Protein AF-A0A261TX68-F1 (afdb_monomer)

InterPro domains:
  IPR001437 Transcription elongation factor, GreA/GreB, C-terminal [PF01272] (128-197)
  IPR036953 Transcription elongation factor GreA/GreB, C-terminal domain superfamily [G3DSA:3.10.50.30] (123-212)

Sequence (213 aa):
MRYHSLHERGCSICLRYRCFCAHWTPVRRWRALVQQGLQHRRRLLSPAADQNSIFRSLLPGQARHFLFLSVCQESMMTAVSNTERIFSELDRVRVERLAARFPTPDGLTHTVLEGFDEGDFMMPSDIPDDVVTVNSRVRVRDQDGNVREITICYPGEADAAKGFLSVLSAVGGQLLGHRVGTTVSWTDPSGAASSLHIEALLFQPEASGELAL

pLDDT: mean 72.54, std 25.97, range [25.22, 98.12]

Mean predicted aligned error: 16.2 Å

Solvent-accessible surface area (backbone atoms only — not comparable to full-atom values): 13030 Å² total; per-residue (Å²): 136,90,82,83,84,87,78,88,84,72,60,78,69,58,78,74,65,75,71,82,86,76,73,92,76,70,78,76,61,54,62,57,54,55,54,55,57,57,60,62,59,74,76,77,69,75,98,79,74,66,70,75,63,61,66,75,73,61,63,99,75,52,69,70,57,56,57,55,56,52,58,57,54,64,67,68,68,73,72,87,74,88,65,88,26,46,40,42,56,71,51,49,63,52,50,56,56,46,47,75,72,57,68,49,96,85,70,58,82,47,46,34,60,61,44,58,78,74,34,48,74,34,56,47,90,71,52,60,78,53,44,34,48,79,65,13,28,33,35,33,30,41,87,88,65,54,74,49,63,38,28,27,28,57,73,94,68,45,36,68,94,79,27,23,31,20,39,74,35,63,69,27,11,56,49,49,15,37,44,56,74,39,71,42,72,50,70,45,99,88,68,48,82,44,51,38,33,28,72,38,72,80,42,47,39,47,73,70,68,46,65,83,117

Structure (mmCIF, N/CA/C/O backbone):
data_AF-A0A261TX68-F1
#
_entry.id   AF-A0A261TX68-F1
#
loop_
_atom_site.group_PDB
_atom_site.id
_atom_site.type_symbol
_atom_site.label_atom_id
_atom_site.label_alt_id
_atom_site.label_comp_id
_atom_site.label_asym_id
_atom_site.label_entity_id
_atom_site.label_seq_id
_atom_site.pdbx_PDB_ins_code
_atom_site.Cartn_x
_atom_site.Cartn_y
_atom_site.Cartn_z
_atom_site.occupancy
_atom_site.B_iso_or_equiv
_atom_site.auth_seq_id
_atom_site.auth_comp_id
_atom_site.auth_asym_id
_atom_site.auth_atom_id
_atom_site.pdbx_PDB_model_num
ATOM 1 N N . MET A 1 1 ? 39.769 24.540 -0.987 1.00 33.00 1 MET A N 1
ATOM 2 C CA . MET A 1 1 ? 38.591 24.676 -0.102 1.00 33.00 1 MET A CA 1
ATOM 3 C C . MET A 1 1 ? 38.761 23.731 1.077 1.00 33.00 1 MET A C 1
ATOM 5 O O . MET A 1 1 ? 39.066 22.568 0.860 1.00 33.00 1 MET A O 1
ATOM 9 N N . ARG A 1 2 ? 38.660 24.261 2.302 1.00 33.31 2 ARG A N 1
ATOM 10 C CA . ARG A 1 2 ? 38.592 23.514 3.571 1.00 33.31 2 ARG A CA 1
ATOM 11 C C . ARG A 1 2 ? 37.209 22.863 3.726 1.00 33.31 2 ARG A C 1
ATOM 13 O O . ARG A 1 2 ? 36.257 23.485 3.274 1.00 33.31 2 ARG A O 1
ATOM 20 N N . TYR A 1 3 ? 37.143 21.710 4.399 1.00 25.45 3 TYR A N 1
ATOM 21 C CA . TYR A 1 3 ? 36.152 21.250 5.408 1.00 25.45 3 TYR A CA 1
ATOM 22 C C . TYR A 1 3 ? 36.379 19.732 5.593 1.00 25.45 3 TYR A C 1
ATOM 24 O O . TYR A 1 3 ? 36.143 18.961 4.674 1.00 25.45 3 TYR A O 1
ATOM 32 N N . HIS A 1 4 ? 37.158 19.270 6.574 1.00 25.22 4 HIS A N 1
ATOM 33 C CA . HIS A 1 4 ? 36.771 18.962 7.960 1.00 25.22 4 HIS A CA 1
ATOM 34 C C . HIS A 1 4 ? 35.480 18.130 8.127 1.00 25.22 4 HIS A C 1
ATOM 36 O O . HIS A 1 4 ? 34.382 18.624 7.905 1.00 25.22 4 HIS A O 1
ATOM 42 N N . SER A 1 5 ? 35.692 16.896 8.611 1.00 35.19 5 SER A N 1
ATOM 43 C CA . SER A 1 5 ? 34.892 16.132 9.588 1.00 35.19 5 SER A CA 1
ATOM 44 C C . SER A 1 5 ? 33.404 15.877 9.336 1.00 35.19 5 SER A C 1
ATOM 46 O O . SER A 1 5 ? 32.582 16.743 9.599 1.00 35.19 5 SER A O 1
ATOM 48 N N . LEU A 1 6 ? 33.077 14.608 9.072 1.00 31.72 6 LEU A N 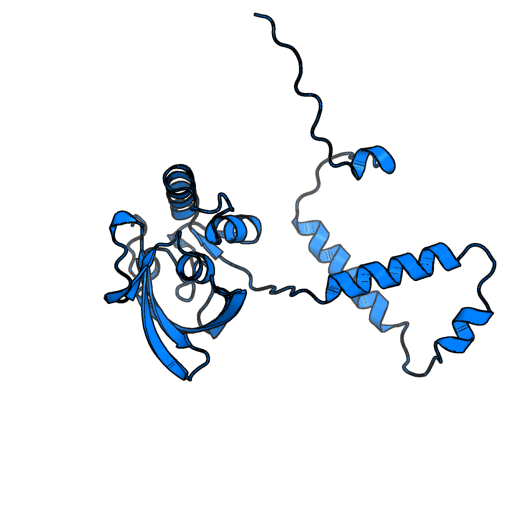1
ATOM 49 C CA . LEU A 1 6 ? 31.951 13.897 9.697 1.00 31.72 6 LEU A CA 1
ATOM 50 C C . LEU A 1 6 ? 32.419 12.472 10.045 1.00 31.72 6 LEU A C 1
ATOM 52 O O . LEU A 1 6 ? 32.025 11.464 9.466 1.00 31.72 6 LEU A O 1
ATOM 56 N N . HIS A 1 7 ? 33.359 12.434 10.989 1.00 37.19 7 HIS A N 1
ATOM 57 C CA . HIS A 1 7 ? 33.419 11.366 11.977 1.00 37.19 7 HIS A CA 1
ATOM 58 C C . HIS A 1 7 ? 32.138 11.494 12.824 1.00 37.19 7 HIS A C 1
ATOM 60 O O . HIS A 1 7 ? 31.657 12.608 12.998 1.00 37.19 7 HIS A O 1
ATOM 66 N N . GLU A 1 8 ? 31.634 10.383 13.363 1.00 42.31 8 GLU A N 1
ATOM 67 C CA . GLU A 1 8 ? 30.462 10.299 14.259 1.00 42.31 8 GLU A CA 1
ATOM 68 C C . GLU A 1 8 ? 29.096 10.118 13.581 1.00 42.31 8 GLU A C 1
ATOM 70 O O . GLU A 1 8 ? 28.278 11.021 13.469 1.00 42.31 8 GLU A O 1
ATOM 75 N N . ARG A 1 9 ? 28.820 8.866 13.207 1.00 40.09 9 ARG A N 1
ATOM 76 C CA . ARG A 1 9 ? 27.632 8.120 13.665 1.00 40.09 9 ARG A CA 1
ATOM 77 C C . ARG A 1 9 ? 27.910 6.625 13.492 1.00 40.09 9 ARG A C 1
ATOM 79 O O . ARG A 1 9 ? 27.276 5.910 12.727 1.00 40.09 9 ARG A O 1
ATOM 86 N N . GLY A 1 10 ? 28.948 6.165 14.191 1.00 36.59 10 GLY A N 1
ATOM 87 C CA . GLY A 1 10 ? 29.152 4.741 14.415 1.00 36.59 10 GLY A CA 1
ATOM 88 C C . GLY A 1 10 ? 28.089 4.248 15.388 1.00 36.59 10 GLY A C 1
ATOM 89 O O . GLY A 1 10 ? 27.927 4.820 16.464 1.00 36.59 10 GLY A O 1
ATOM 90 N N . CYS A 1 11 ? 27.368 3.198 15.003 1.00 33.16 11 CYS A N 1
ATOM 91 C CA . CYS A 1 11 ? 26.507 2.442 15.902 1.00 33.16 11 CYS A CA 1
ATOM 92 C C . CYS A 1 11 ? 27.285 2.123 17.195 1.00 33.16 11 CYS A C 1
ATOM 94 O O . CYS A 1 11 ? 28.387 1.568 17.131 1.00 33.16 11 CYS A O 1
ATOM 96 N N . SER A 1 12 ? 26.740 2.490 18.361 1.00 37.25 12 SER A N 1
ATOM 97 C CA . SER A 1 12 ? 27.397 2.345 19.676 1.00 37.25 12 SER A CA 1
ATOM 98 C C . SER A 1 12 ? 27.785 0.894 20.004 1.00 37.25 12 SER A C 1
ATOM 100 O O . SER A 1 12 ? 28.660 0.644 20.834 1.00 37.25 12 SER A O 1
ATOM 102 N N . ILE A 1 13 ? 27.193 -0.064 19.288 1.00 39.56 13 ILE A N 1
ATOM 103 C CA . ILE A 1 13 ? 27.521 -1.489 19.317 1.00 39.56 13 ILE A CA 1
ATOM 104 C C . ILE A 1 13 ? 28.900 -1.784 18.703 1.00 39.56 13 ILE A C 1
ATOM 106 O O . ILE A 1 13 ? 29.665 -2.564 19.268 1.00 39.56 13 ILE A O 1
ATOM 110 N N . CYS A 1 14 ? 29.287 -1.137 17.602 1.00 37.41 14 CYS A N 1
ATOM 111 C CA . CYS A 1 14 ? 30.519 -1.486 16.884 1.00 37.41 14 CYS A CA 1
ATOM 112 C C . CYS A 1 14 ? 31.796 -1.054 17.625 1.00 37.41 14 CYS A C 1
ATOM 114 O O . CYS A 1 14 ? 32.810 -1.752 17.573 1.00 37.41 14 CYS A O 1
ATOM 116 N N . LEU A 1 15 ? 31.748 0.058 18.368 1.00 42.50 15 LEU A N 1
ATOM 117 C CA . LEU A 1 15 ? 32.893 0.575 19.132 1.00 42.50 15 LEU A CA 1
ATOM 118 C C . LEU A 1 15 ? 33.233 -0.276 20.365 1.00 42.50 15 LEU A C 1
ATOM 120 O O . LEU A 1 15 ? 34.377 -0.264 20.816 1.00 42.50 15 LEU A O 1
ATOM 124 N N . ARG A 1 16 ? 32.276 -1.051 20.895 1.00 37.91 16 ARG A N 1
ATOM 125 C CA . ARG A 1 16 ? 32.475 -1.832 22.125 1.00 37.91 16 ARG A CA 1
ATOM 126 C C . ARG A 1 16 ? 33.051 -3.232 21.893 1.00 37.91 16 ARG A C 1
ATOM 128 O O . ARG A 1 16 ? 33.692 -3.765 22.793 1.00 37.91 16 ARG A O 1
ATOM 135 N N . TYR A 1 17 ? 32.860 -3.813 20.707 1.00 40.16 17 TYR A N 1
ATOM 136 C CA . TYR A 1 17 ? 33.178 -5.227 20.450 1.00 40.16 17 TYR A CA 1
ATOM 137 C C . TYR A 1 17 ? 34.336 -5.475 19.481 1.00 40.16 17 TYR A C 1
ATOM 139 O O . TYR A 1 17 ? 34.683 -6.629 19.245 1.00 40.16 17 TYR A O 1
ATOM 147 N N . ARG A 1 18 ? 34.983 -4.421 18.957 1.00 39.19 18 ARG A N 1
ATOM 148 C CA . ARG A 1 18 ? 36.180 -4.546 18.100 1.00 39.19 18 ARG A CA 1
ATOM 149 C C . ARG A 1 18 ? 35.979 -5.557 16.951 1.00 39.19 18 ARG A C 1
ATOM 151 O O . ARG A 1 18 ? 36.868 -6.341 16.629 1.00 39.19 18 ARG A O 1
ATOM 158 N N . CYS A 1 19 ? 34.804 -5.539 16.321 1.00 37.53 19 CYS A N 1
ATOM 159 C CA . CYS A 1 19 ? 34.526 -6.365 15.150 1.00 37.53 19 CYS A CA 1
ATOM 160 C C . CYS A 1 19 ? 35.215 -5.757 13.922 1.00 37.53 19 CYS A C 1
ATOM 162 O O . CYS A 1 19 ? 34.835 -4.694 13.433 1.00 37.53 19 CYS A O 1
ATOM 164 N N . PHE A 1 20 ? 36.251 -6.436 13.437 1.00 30.30 20 PHE A N 1
ATOM 165 C CA . PHE A 1 20 ? 36.954 -6.102 12.205 1.00 30.30 20 PHE A CA 1
ATOM 166 C C . PHE A 1 20 ? 36.027 -6.410 11.016 1.00 30.30 20 PHE A C 1
ATOM 168 O O . PHE A 1 20 ? 35.860 -7.566 10.634 1.00 30.30 20 PHE A O 1
ATOM 175 N N . CYS A 1 21 ? 35.379 -5.391 10.448 1.00 33.75 21 CYS A N 1
ATOM 176 C CA . CYS A 1 21 ? 34.613 -5.538 9.211 1.00 33.75 21 CYS A CA 1
ATOM 177 C C . CYS A 1 21 ? 35.585 -5.610 8.028 1.00 33.75 21 CYS A C 1
ATOM 179 O O . CYS A 1 21 ? 35.883 -4.605 7.387 1.00 33.75 21 CYS A O 1
ATOM 181 N N . ALA A 1 22 ? 36.104 -6.805 7.751 1.00 33.19 22 ALA A N 1
ATOM 182 C CA . ALA A 1 22 ? 36.778 -7.090 6.496 1.00 33.19 22 ALA A CA 1
ATOM 183 C C . ALA A 1 22 ? 35.756 -7.610 5.474 1.00 33.19 22 ALA A C 1
ATOM 185 O O . ALA A 1 22 ? 35.256 -8.721 5.591 1.00 33.19 22 ALA A O 1
ATOM 186 N N . HIS A 1 23 ? 35.516 -6.775 4.464 1.00 35.31 23 HIS A N 1
ATOM 187 C CA . HIS A 1 23 ? 35.178 -7.145 3.089 1.00 35.31 23 HIS A CA 1
ATOM 188 C C . HIS A 1 23 ? 33.856 -7.904 2.834 1.00 35.31 23 HIS A C 1
ATOM 190 O O . HIS A 1 23 ? 33.764 -9.122 2.945 1.00 35.31 23 HIS A O 1
ATOM 196 N N . TRP A 1 24 ? 32.850 -7.131 2.406 1.00 45.25 24 TRP A N 1
ATOM 197 C CA . TRP A 1 24 ? 31.857 -7.454 1.372 1.00 45.25 24 TRP A CA 1
ATOM 198 C C . TRP A 1 24 ? 31.664 -8.941 1.029 1.00 45.25 24 TRP A C 1
ATOM 200 O O . TRP A 1 24 ? 32.433 -9.528 0.269 1.00 45.25 24 TRP A O 1
ATOM 210 N N . THR A 1 25 ? 30.547 -9.516 1.482 1.00 35.16 25 THR A N 1
ATOM 211 C CA . THR A 1 25 ? 29.948 -10.693 0.836 1.00 35.16 25 THR A CA 1
ATOM 212 C C . THR A 1 25 ? 28.472 -10.422 0.518 1.00 35.16 25 THR A C 1
ATOM 214 O O . THR A 1 25 ? 27.784 -9.823 1.344 1.00 35.16 25 THR A O 1
ATOM 217 N N . PRO A 1 26 ? 27.959 -10.819 -0.666 1.00 42.53 26 PRO A N 1
ATOM 218 C CA . PRO A 1 26 ? 26.581 -10.534 -1.064 1.00 42.53 26 PRO A CA 1
ATOM 219 C C . PRO A 1 26 ? 25.561 -11.360 -0.266 1.00 42.53 26 PRO A C 1
ATOM 221 O O . PRO A 1 26 ? 25.798 -12.525 0.068 1.00 42.53 26 PRO A O 1
ATOM 224 N N . VAL A 1 27 ? 24.382 -10.768 -0.062 1.00 49.22 27 VAL A N 1
ATOM 225 C CA . VAL A 1 27 ? 23.219 -11.206 0.744 1.00 49.22 27 VAL A CA 1
ATOM 226 C C . VAL A 1 27 ? 22.780 -12.675 0.542 1.00 49.22 27 VAL A C 1
ATOM 228 O O . VAL A 1 27 ? 22.179 -13.282 1.428 1.00 49.22 27 VAL A O 1
ATOM 231 N N . ARG A 1 28 ? 23.145 -13.328 -0.570 1.00 42.47 28 ARG A N 1
ATOM 232 C CA . ARG A 1 28 ? 22.722 -14.709 -0.882 1.00 42.47 28 ARG A CA 1
ATOM 233 C C . ARG A 1 28 ? 23.395 -15.804 -0.043 1.00 42.47 28 ARG A C 1
ATOM 235 O O . ARG A 1 28 ? 22.823 -16.882 0.096 1.00 42.47 28 ARG A O 1
ATOM 242 N N . ARG A 1 29 ? 24.568 -15.563 0.558 1.00 38.09 29 ARG A N 1
ATOM 243 C CA . ARG A 1 29 ? 25.264 -16.586 1.377 1.00 38.09 29 ARG A CA 1
ATOM 244 C C . ARG A 1 29 ? 24.784 -16.644 2.833 1.00 38.09 29 ARG A C 1
ATOM 246 O O . ARG A 1 29 ? 25.024 -17.636 3.516 1.00 38.09 29 ARG A O 1
ATOM 253 N N . TRP A 1 30 ? 24.068 -15.617 3.287 1.00 37.22 30 TRP A N 1
ATOM 254 C CA . TRP A 1 30 ? 23.579 -15.518 4.663 1.00 37.22 30 TRP A CA 1
ATOM 255 C C . TRP A 1 30 ? 22.341 -16.402 4.899 1.00 37.22 30 TRP A C 1
ATOM 257 O O . TRP A 1 30 ? 22.281 -17.119 5.896 1.00 37.22 30 TRP A O 1
ATOM 267 N N . ARG A 1 31 ? 21.419 -16.484 3.923 1.00 42.69 31 ARG A N 1
ATOM 268 C CA . ARG A 1 31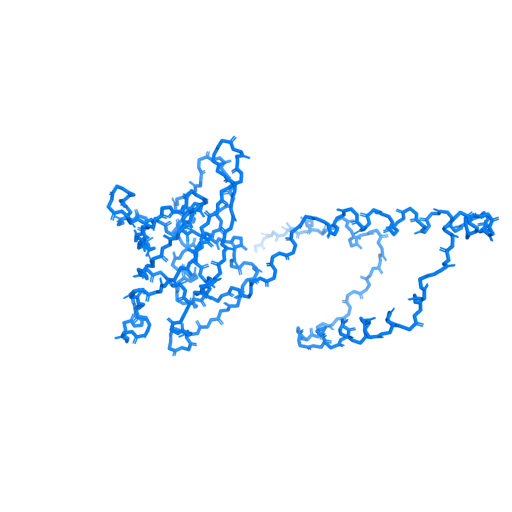 ? 20.232 -17.368 3.988 1.00 42.69 31 ARG A CA 1
ATOM 269 C C . ARG A 1 31 ? 20.603 -18.860 4.142 1.00 42.69 31 ARG A C 1
ATOM 271 O O . ARG A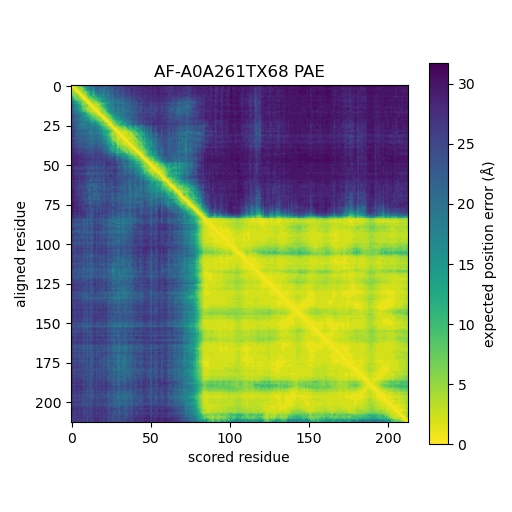 1 31 ? 19.959 -19.571 4.911 1.00 42.69 31 ARG A O 1
ATOM 278 N N . ALA A 1 32 ? 21.679 -19.325 3.497 1.00 41.72 32 ALA A N 1
ATOM 279 C CA . ALA A 1 32 ? 22.140 -20.719 3.587 1.00 41.72 32 ALA A CA 1
ATOM 280 C C . ALA A 1 32 ? 22.754 -21.077 4.958 1.00 41.72 32 ALA A C 1
ATOM 282 O O . ALA A 1 32 ? 22.534 -22.176 5.470 1.00 41.72 32 ALA A O 1
ATOM 283 N N . LEU A 1 33 ? 23.479 -20.142 5.583 1.00 45.34 33 LEU A N 1
ATOM 284 C CA . LEU A 1 33 ? 24.069 -20.337 6.914 1.00 45.34 33 LEU A CA 1
ATOM 285 C C . LEU A 1 33 ? 23.007 -20.315 8.025 1.00 45.34 33 LEU A C 1
ATOM 287 O O . LEU A 1 33 ? 23.094 -21.089 8.978 1.00 45.34 33 LEU A O 1
ATOM 291 N N . VAL A 1 34 ? 21.957 -19.505 7.866 1.00 50.53 34 VAL A N 1
ATOM 292 C CA . VAL A 1 34 ? 20.816 -19.470 8.796 1.00 50.53 34 VAL A CA 1
ATOM 293 C C . VAL A 1 34 ? 19.988 -20.764 8.722 1.00 50.53 34 VAL A C 1
ATOM 295 O O . VAL A 1 34 ? 19.610 -21.310 9.761 1.00 50.53 34 VAL A O 1
ATOM 298 N N . GLN A 1 35 ? 19.779 -21.337 7.529 1.00 44.22 35 GLN A N 1
ATOM 299 C CA . GLN A 1 35 ? 19.106 -22.638 7.386 1.00 44.22 35 GLN A CA 1
ATOM 300 C C . GLN A 1 35 ? 19.934 -23.818 7.927 1.00 44.22 35 GLN A C 1
ATOM 302 O O . GLN A 1 35 ? 19.370 -24.712 8.564 1.00 44.22 35 GLN A O 1
ATOM 307 N N . GLN A 1 36 ? 21.262 -23.812 7.753 1.00 44.03 36 GLN A N 1
ATOM 308 C CA . GLN A 1 36 ? 22.137 -24.839 8.340 1.00 44.03 36 GLN A CA 1
ATOM 309 C C . GLN A 1 36 ? 22.160 -24.784 9.880 1.00 44.03 36 GLN A C 1
ATOM 311 O O . GLN A 1 36 ? 22.173 -25.832 10.531 1.00 44.03 36 GLN A O 1
ATOM 316 N N . GLY A 1 37 ? 22.071 -23.591 10.479 1.00 42.34 37 GLY A N 1
ATOM 317 C CA . GLY A 1 37 ? 21.950 -23.426 11.933 1.00 42.34 37 GLY A CA 1
ATOM 318 C C . GLY A 1 37 ? 20.633 -23.967 12.510 1.00 42.34 37 GLY A C 1
ATOM 319 O O . GLY A 1 37 ? 20.621 -24.583 13.578 1.00 42.34 37 GLY A O 1
ATOM 320 N N . LEU A 1 38 ? 19.522 -23.815 11.780 1.00 45.50 38 LEU A N 1
ATOM 321 C CA . LEU A 1 38 ? 18.200 -24.302 12.197 1.00 45.50 38 LEU A CA 1
ATOM 322 C C . LEU A 1 38 ? 18.070 -25.835 12.122 1.00 45.50 38 LEU A C 1
ATOM 324 O O . LEU A 1 38 ? 17.397 -26.433 12.965 1.00 45.50 38 LEU A O 1
ATOM 328 N N . GLN A 1 39 ? 18.751 -26.496 11.179 1.00 40.19 39 GLN A N 1
ATOM 329 C CA . GLN A 1 39 ? 18.747 -27.963 11.075 1.00 40.19 39 GLN A CA 1
ATOM 330 C C . GLN A 1 39 ? 19.568 -28.648 12.181 1.00 40.19 39 GLN A C 1
ATOM 332 O O . GLN A 1 39 ? 19.170 -29.708 12.669 1.00 40.19 39 GLN A O 1
ATOM 337 N N . HIS A 1 40 ? 20.652 -28.025 12.659 1.00 35.44 40 HIS A N 1
ATOM 338 C CA . HIS A 1 40 ? 21.433 -28.545 13.790 1.00 35.44 40 HIS A CA 1
ATOM 339 C C . HIS A 1 40 ? 20.658 -28.529 15.120 1.00 35.44 40 HIS A C 1
ATOM 341 O O . HIS A 1 40 ? 20.871 -29.392 15.976 1.00 35.44 40 HIS A O 1
ATOM 347 N N . ARG A 1 41 ? 19.702 -27.605 15.286 1.00 40.00 41 ARG A N 1
ATOM 348 C CA . ARG A 1 41 ? 18.927 -27.436 16.528 1.00 40.00 41 ARG A CA 1
ATOM 349 C C . ARG A 1 41 ? 17.843 -28.504 16.745 1.00 40.00 41 ARG A C 1
ATOM 351 O O . ARG A 1 41 ? 17.433 -28.719 17.881 1.00 40.00 41 ARG A O 1
ATOM 358 N N . ARG A 1 42 ? 17.430 -29.242 15.704 1.00 39.22 42 ARG A N 1
ATOM 359 C CA . ARG A 1 42 ? 16.477 -30.368 15.837 1.00 39.22 42 ARG A CA 1
ATOM 360 C C . ARG A 1 42 ? 17.078 -31.646 16.439 1.00 39.22 42 ARG A C 1
ATOM 362 O O . ARG A 1 42 ? 16.321 -32.563 16.730 1.00 39.22 42 ARG A O 1
ATOM 369 N N . ARG A 1 43 ? 18.398 -31.729 16.657 1.00 38.16 43 ARG A N 1
ATOM 370 C CA . ARG A 1 43 ? 19.039 -32.919 17.261 1.00 38.16 43 ARG A CA 1
ATOM 371 C C . ARG A 1 43 ? 19.295 -32.834 18.770 1.00 38.16 43 ARG A C 1
ATOM 373 O O . ARG A 1 43 ? 19.688 -33.843 19.340 1.00 38.16 43 ARG A O 1
ATOM 380 N N . LEU A 1 44 ? 19.083 -31.687 19.424 1.00 44.03 44 LEU A N 1
ATOM 381 C CA . LEU A 1 44 ? 19.515 -31.481 20.822 1.00 44.03 44 LEU A CA 1
ATOM 382 C C . LEU A 1 44 ? 18.393 -31.201 21.834 1.00 44.03 44 LEU A C 1
ATOM 384 O O . LEU A 1 44 ? 18.684 -30.899 22.986 1.00 44.03 44 LEU A O 1
ATOM 388 N N . LEU A 1 45 ? 17.120 -31.328 21.456 1.00 41.59 45 LEU A N 1
ATOM 389 C CA . LEU A 1 45 ? 15.996 -31.113 22.373 1.00 41.59 45 LEU A CA 1
ATOM 390 C C . LEU A 1 45 ? 15.026 -32.300 22.302 1.00 41.59 45 LEU A C 1
ATOM 392 O O . LEU A 1 45 ? 14.064 -32.284 21.542 1.00 41.59 45 LEU A O 1
ATOM 396 N N . SER A 1 46 ? 15.304 -33.346 23.088 1.00 34.31 46 SER A N 1
ATOM 397 C CA . SER A 1 46 ? 14.268 -34.294 23.521 1.00 34.31 46 SER A CA 1
ATOM 398 C C . SER A 1 46 ? 13.464 -33.676 24.676 1.00 34.31 46 SER A C 1
ATOM 400 O O . SER A 1 46 ? 14.054 -33.010 25.532 1.00 34.31 46 SER A O 1
ATOM 402 N N . PRO A 1 47 ? 12.137 -33.879 24.737 1.00 42.44 47 PRO A N 1
ATOM 403 C CA . PRO A 1 47 ? 11.257 -33.199 25.680 1.00 42.44 47 PRO A CA 1
ATOM 404 C C . PRO A 1 47 ? 11.193 -33.956 27.015 1.00 42.44 47 PRO A C 1
ATOM 406 O O . PRO A 1 47 ? 10.205 -34.621 27.297 1.00 42.44 47 PRO A O 1
ATOM 409 N N . ALA A 1 48 ? 12.255 -33.911 27.825 1.00 40.69 48 ALA A N 1
ATOM 410 C CA . ALA A 1 48 ? 12.215 -34.455 29.194 1.00 40.69 48 ALA A CA 1
ATOM 411 C C . ALA A 1 48 ? 13.323 -33.926 30.129 1.00 40.69 48 ALA A C 1
ATOM 413 O O . ALA A 1 48 ? 13.709 -34.617 31.068 1.00 40.69 48 ALA A O 1
ATOM 414 N N . ALA A 1 49 ? 13.877 -32.733 29.890 1.00 38.94 49 ALA A N 1
ATOM 415 C CA . ALA A 1 49 ? 14.896 -32.169 30.778 1.00 38.94 49 ALA A CA 1
ATOM 416 C C . ALA A 1 49 ? 14.298 -31.058 31.654 1.00 38.94 49 ALA A C 1
ATOM 418 O O . ALA A 1 49 ? 14.006 -29.962 31.176 1.00 38.94 49 ALA A O 1
ATOM 419 N N . ASP A 1 50 ? 14.109 -31.378 32.935 1.00 44.91 50 ASP A N 1
ATOM 420 C CA . ASP A 1 50 ? 13.740 -30.459 34.013 1.00 44.91 50 ASP A CA 1
ATOM 421 C C . ASP A 1 50 ? 14.746 -29.295 34.105 1.00 44.91 50 ASP A C 1
ATOM 423 O O . ASP A 1 50 ? 15.933 -29.478 34.398 1.00 44.91 50 ASP A O 1
ATOM 427 N N . GLN A 1 51 ? 14.260 -28.080 33.841 1.00 49.59 51 GLN A N 1
ATOM 428 C CA . GLN A 1 51 ? 15.070 -26.861 33.784 1.00 49.59 51 GLN A CA 1
ATOM 429 C C . GLN A 1 51 ? 15.696 -26.495 35.141 1.00 49.59 51 GLN A C 1
ATOM 431 O O . GLN A 1 51 ? 16.743 -25.844 35.171 1.00 49.59 51 GLN A O 1
ATOM 436 N N . ASN A 1 52 ? 15.126 -26.957 36.260 1.00 41.88 52 ASN A N 1
ATOM 437 C CA . ASN A 1 52 ? 15.658 -26.669 37.594 1.00 41.88 52 ASN A CA 1
ATOM 438 C C . ASN A 1 52 ? 16.917 -27.477 37.937 1.00 41.88 52 ASN A C 1
ATOM 440 O O . ASN A 1 52 ? 17.720 -27.047 38.770 1.00 41.88 52 ASN A O 1
ATOM 444 N N . SER A 1 53 ? 17.126 -28.624 37.286 1.00 45.78 53 SER A N 1
ATOM 445 C CA . SER A 1 53 ? 18.311 -29.459 37.505 1.00 45.78 53 SER A CA 1
ATOM 446 C C . SER A 1 53 ? 19.564 -28.856 36.856 1.00 45.78 53 SER A C 1
ATOM 448 O O . SER A 1 53 ? 20.632 -28.825 37.468 1.00 45.78 53 SER A O 1
ATOM 450 N N . ILE A 1 54 ? 19.415 -28.267 35.665 1.00 49.81 54 ILE A N 1
ATOM 451 C CA . ILE A 1 54 ? 20.515 -27.662 34.891 1.00 49.81 54 ILE A CA 1
ATOM 452 C C . ILE A 1 54 ? 21.090 -26.428 35.607 1.00 49.81 54 ILE A C 1
ATOM 454 O O . ILE A 1 54 ? 22.294 -26.167 35.556 1.00 49.81 54 ILE A O 1
ATOM 458 N N . PHE A 1 55 ? 20.244 -25.687 36.328 1.00 42.19 55 PHE A N 1
ATOM 459 C CA . PHE A 1 55 ? 20.638 -24.456 37.012 1.00 42.19 55 PHE A CA 1
ATOM 460 C C . PHE A 1 55 ? 21.571 -24.704 38.211 1.00 42.19 55 PHE A C 1
ATOM 462 O O . PHE A 1 55 ? 22.431 -23.876 38.505 1.00 42.19 55 PHE A O 1
ATOM 469 N N . ARG A 1 56 ? 21.457 -25.860 38.884 1.00 45.53 56 ARG A N 1
ATOM 470 C CA . ARG A 1 56 ? 22.292 -26.197 40.054 1.00 45.53 56 ARG A CA 1
ATOM 471 C C . ARG A 1 56 ? 23.698 -26.689 39.700 1.00 45.53 56 ARG A C 1
ATOM 473 O O . ARG A 1 56 ? 24.554 -26.704 40.579 1.00 45.53 56 ARG A O 1
ATOM 480 N N . SER A 1 57 ? 23.953 -27.069 38.447 1.00 47.72 57 SER A N 1
ATOM 481 C CA . SER A 1 57 ? 25.250 -27.605 37.998 1.00 47.72 57 SER A CA 1
ATOM 482 C C . SER A 1 57 ? 26.171 -26.583 37.316 1.00 47.72 57 SER A C 1
ATOM 484 O O . SER A 1 57 ? 27.247 -26.951 36.846 1.00 47.72 57 SER A O 1
ATOM 486 N N . LEU A 1 58 ? 25.784 -25.307 37.224 1.00 44.47 58 LEU A N 1
ATOM 487 C CA . LEU A 1 58 ? 26.579 -24.285 36.536 1.00 44.47 58 LEU A CA 1
ATOM 488 C C . LEU A 1 58 ? 27.600 -23.627 37.483 1.00 44.47 58 LEU A C 1
ATOM 490 O O . LEU A 1 58 ? 27.243 -23.022 38.491 1.00 44.47 58 LEU A O 1
ATOM 494 N N . LEU A 1 59 ? 28.888 -23.721 37.126 1.00 44.78 59 LEU A N 1
ATOM 495 C CA . LEU A 1 59 ? 30.004 -23.059 37.817 1.00 44.78 59 LEU A CA 1
ATOM 496 C C . LEU A 1 59 ? 29.841 -21.520 37.839 1.00 44.78 59 LEU A C 1
ATOM 498 O O . LEU A 1 59 ? 29.277 -20.948 36.892 1.00 44.78 59 LEU A O 1
ATOM 502 N N . PRO A 1 60 ? 30.376 -20.823 38.867 1.00 42.22 60 PRO A N 1
ATOM 503 C CA . PRO A 1 60 ? 30.255 -19.374 39.017 1.00 42.22 60 PRO A CA 1
ATOM 504 C C . PRO A 1 60 ? 31.045 -18.665 37.909 1.00 42.22 60 PRO A C 1
ATOM 506 O O . PRO A 1 60 ? 32.251 -18.458 37.987 1.00 42.22 60 PRO A O 1
ATOM 509 N N . GLY A 1 61 ? 30.338 -18.346 36.829 1.00 46.84 61 GLY A N 1
ATOM 510 C CA . GLY A 1 61 ? 30.879 -17.746 35.609 1.00 46.84 61 GLY A CA 1
ATOM 511 C C . GLY A 1 61 ? 29.926 -17.857 34.417 1.00 46.84 61 GLY A C 1
ATOM 512 O O . GLY A 1 61 ? 29.918 -16.981 33.556 1.00 46.84 61 GLY A O 1
ATOM 513 N N . GLN A 1 62 ? 29.052 -18.871 34.396 1.00 48.97 62 GLN A N 1
ATOM 514 C CA . GLN A 1 62 ? 28.090 -19.074 33.302 1.00 48.97 62 GLN A CA 1
ATOM 515 C C . GLN A 1 62 ? 26.716 -18.414 33.511 1.00 48.97 62 GLN A C 1
ATOM 517 O O . GLN A 1 62 ? 25.950 -18.278 32.557 1.00 48.97 62 GLN A O 1
ATOM 522 N N . ALA A 1 63 ? 26.419 -17.900 34.708 1.00 45.19 63 ALA A N 1
ATOM 523 C CA . ALA A 1 63 ? 25.157 -17.201 34.984 1.00 45.19 63 ALA A CA 1
ATOM 524 C C . ALA A 1 63 ? 24.954 -15.934 34.120 1.00 45.19 63 ALA A C 1
ATOM 526 O O . ALA A 1 63 ? 23.824 -15.552 33.829 1.00 45.19 63 ALA A O 1
ATOM 527 N N . ARG A 1 64 ? 26.040 -15.309 33.633 1.00 44.81 64 ARG A N 1
ATOM 528 C CA . ARG A 1 64 ? 25.969 -14.140 32.731 1.00 44.81 64 ARG A CA 1
ATOM 529 C C . ARG A 1 64 ? 25.582 -14.501 31.292 1.00 44.81 64 ARG A C 1
ATOM 531 O O . ARG A 1 64 ? 25.127 -13.627 30.565 1.00 44.81 64 ARG A O 1
ATOM 538 N N . HIS A 1 65 ? 25.748 -15.761 30.888 1.00 42.47 65 HIS A N 1
ATOM 539 C CA . HIS A 1 65 ? 25.409 -16.236 29.543 1.00 42.47 65 HIS A CA 1
ATOM 540 C C . HIS A 1 65 ? 23.935 -16.661 29.442 1.00 42.47 65 HIS A C 1
ATOM 542 O O . HIS A 1 65 ? 23.296 -16.458 28.414 1.00 42.47 65 HIS A O 1
ATOM 548 N N . PHE A 1 66 ? 23.368 -17.183 30.536 1.00 39.22 66 PHE A N 1
ATOM 549 C CA . PHE A 1 66 ? 21.966 -17.614 30.596 1.00 39.22 66 PHE A CA 1
ATOM 550 C C . PHE A 1 66 ? 20.971 -16.442 30.619 1.00 39.22 66 PHE A C 1
ATOM 552 O O . PHE A 1 66 ? 19.953 -16.494 29.935 1.00 39.22 66 PHE A O 1
ATOM 559 N N . LEU A 1 67 ? 21.297 -15.342 31.311 1.00 46.94 67 LEU A N 1
ATOM 560 C CA . LEU A 1 67 ? 20.501 -14.105 31.245 1.00 46.94 67 LEU A CA 1
ATOM 561 C C . LEU A 1 67 ? 20.503 -13.477 29.841 1.00 46.94 67 LEU A C 1
ATOM 563 O O . LEU A 1 67 ? 19.512 -12.877 29.438 1.00 46.94 67 LEU A O 1
ATOM 567 N N . PHE A 1 68 ? 21.580 -13.654 29.070 1.00 39.59 68 PHE A N 1
ATOM 568 C CA . PHE A 1 68 ? 21.686 -13.116 27.710 1.00 39.59 68 PHE A CA 1
ATOM 569 C C . PHE A 1 68 ? 20.795 -13.875 26.710 1.00 39.59 68 PHE A C 1
ATOM 571 O O . PHE A 1 68 ? 20.211 -13.270 25.817 1.00 39.59 68 PHE A O 1
ATOM 578 N N . LEU A 1 69 ? 20.624 -15.188 26.902 1.00 42.00 69 LEU A N 1
ATOM 579 C CA . LEU A 1 69 ? 19.695 -16.007 26.114 1.00 42.00 69 LEU A CA 1
ATOM 580 C C . LEU A 1 69 ? 18.221 -15.706 26.435 1.00 42.00 69 LEU A C 1
ATOM 582 O O . LEU A 1 69 ? 17.395 -15.746 25.527 1.00 42.00 69 LEU A O 1
ATOM 586 N N . SER A 1 70 ? 17.901 -15.346 27.684 1.00 41.50 70 SER A N 1
ATOM 587 C CA . SER A 1 70 ? 16.536 -14.968 28.085 1.00 41.50 70 SER A CA 1
ATOM 588 C C . SER A 1 70 ? 16.093 -13.629 27.482 1.00 41.50 70 SER A C 1
ATOM 590 O O . SER A 1 70 ? 14.972 -13.521 26.999 1.00 41.50 70 SER A O 1
ATOM 592 N N . VAL A 1 71 ? 16.978 -12.625 27.427 1.00 46.38 71 VAL A N 1
ATOM 593 C CA . VAL A 1 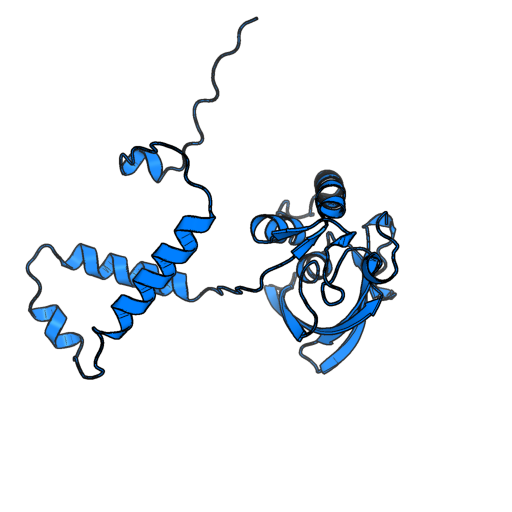71 ? 16.643 -11.293 26.877 1.00 46.38 71 VAL A CA 1
ATOM 594 C C . VAL A 1 71 ? 16.437 -11.334 25.355 1.00 46.38 71 VAL A C 1
ATOM 596 O O . VAL A 1 71 ? 15.580 -10.631 24.822 1.00 46.38 71 VAL A O 1
ATOM 599 N N . CYS A 1 72 ? 17.144 -12.213 24.637 1.00 38.97 72 CYS A N 1
ATOM 600 C CA . CYS A 1 72 ? 16.869 -12.444 23.215 1.00 38.97 72 CYS A CA 1
ATOM 601 C C . CYS A 1 72 ? 15.538 -13.176 22.968 1.00 38.97 72 CYS A C 1
ATOM 603 O O . CYS A 1 72 ? 14.996 -13.074 21.871 1.00 38.97 72 CYS A O 1
ATOM 605 N N . GLN A 1 73 ? 15.011 -13.907 23.956 1.00 38.03 73 GLN A N 1
ATOM 606 C CA . GLN A 1 73 ? 13.755 -14.647 23.831 1.00 38.03 73 GLN A CA 1
ATOM 607 C C . GLN A 1 73 ? 12.525 -13.736 23.993 1.00 38.03 73 GLN A C 1
ATOM 609 O O . GLN A 1 73 ? 11.527 -13.963 23.316 1.00 38.03 73 GLN A O 1
ATOM 614 N N . GLU A 1 74 ? 12.614 -12.660 24.782 1.00 34.91 74 GLU A N 1
ATOM 615 C CA . GLU A 1 74 ? 11.551 -11.642 24.885 1.00 34.91 74 GLU A CA 1
ATOM 616 C C . GLU A 1 74 ? 11.488 -10.713 23.665 1.00 34.91 74 GLU A C 1
ATOM 618 O O . GLU A 1 74 ? 10.398 -10.364 23.221 1.00 34.91 74 GLU A O 1
ATOM 623 N N . SER A 1 75 ? 12.625 -10.399 23.031 1.00 40.66 75 SER A N 1
ATOM 624 C CA . SER A 1 75 ? 12.623 -9.695 21.732 1.00 40.66 75 SER A CA 1
ATOM 625 C C . SER A 1 75 ? 12.135 -10.562 20.562 1.00 40.66 75 SER A C 1
ATOM 627 O O . SER A 1 75 ? 11.905 -10.047 19.474 1.00 40.66 75 SER A O 1
ATOM 629 N N . MET A 1 76 ? 11.954 -11.873 20.766 1.00 37.75 76 MET A N 1
ATOM 630 C CA . MET A 1 76 ? 11.502 -12.815 19.735 1.00 37.75 76 MET A CA 1
ATOM 631 C C . MET A 1 76 ? 9.968 -12.972 19.682 1.00 37.75 76 MET A C 1
ATOM 633 O O . MET A 1 76 ? 9.473 -13.765 18.884 1.00 37.75 76 MET A O 1
ATOM 637 N N . MET A 1 77 ? 9.209 -12.220 20.496 1.00 36.44 77 MET A N 1
ATOM 638 C CA . MET A 1 77 ? 7.733 -12.248 20.518 1.00 36.44 77 MET A CA 1
ATOM 639 C C . MET A 1 77 ? 7.034 -10.992 19.974 1.00 36.44 77 MET A C 1
ATOM 641 O O . MET A 1 77 ? 5.813 -11.004 19.841 1.00 36.44 77 MET A O 1
ATOM 645 N N . THR A 1 78 ? 7.751 -9.949 19.558 1.00 34.16 78 THR A N 1
ATOM 646 C CA . THR A 1 78 ? 7.154 -8.839 18.794 1.00 34.16 78 THR A CA 1
ATOM 647 C C . THR A 1 78 ? 7.315 -9.083 17.294 1.00 34.16 78 THR A C 1
ATOM 649 O O . THR A 1 78 ? 8.263 -8.631 16.668 1.00 34.16 78 THR A O 1
ATOM 652 N N . ALA A 1 79 ? 6.379 -9.877 16.767 1.00 41.16 79 ALA A N 1
ATOM 653 C CA . ALA A 1 79 ? 5.919 -9.923 15.378 1.00 41.16 79 ALA A CA 1
ATOM 654 C C . ALA A 1 79 ? 6.992 -9.883 14.269 1.00 41.16 79 ALA A C 1
ATOM 656 O O . ALA A 1 79 ? 7.130 -8.904 13.542 1.00 41.16 79 ALA A O 1
ATOM 657 N N . VAL A 1 80 ? 7.657 -11.017 14.025 1.00 40.88 80 VAL A N 1
ATOM 658 C CA . VAL A 1 80 ? 8.229 -11.287 12.696 1.00 40.88 80 VAL A CA 1
ATOM 659 C C . VAL A 1 80 ? 7.065 -11.576 11.744 1.00 40.88 80 VAL A C 1
ATOM 661 O O . VAL A 1 80 ? 6.675 -12.729 11.557 1.00 40.88 80 VAL A O 1
ATOM 664 N N . SER A 1 81 ? 6.474 -10.534 11.159 1.00 43.59 81 SER A N 1
ATOM 665 C CA . SER A 1 81 ? 5.596 -10.695 10.000 1.00 43.59 81 SER A CA 1
ATOM 666 C C . SER A 1 81 ? 6.476 -10.832 8.759 1.00 43.59 81 SER A C 1
ATOM 668 O O . SER A 1 81 ? 6.755 -9.877 8.051 1.00 43.59 81 SER A O 1
ATOM 670 N N . ASN A 1 82 ? 6.988 -12.043 8.524 1.00 52.78 82 ASN A N 1
ATOM 671 C CA . ASN A 1 82 ? 7.701 -12.356 7.288 1.00 52.78 82 ASN A CA 1
ATOM 672 C C . ASN A 1 82 ? 6.682 -12.466 6.146 1.00 52.78 82 ASN A C 1
ATOM 674 O O . ASN A 1 82 ? 6.319 -13.566 5.730 1.00 52.78 82 ASN A O 1
ATOM 678 N N . THR A 1 83 ? 6.170 -11.321 5.706 1.00 56.41 83 THR A N 1
ATOM 679 C CA . THR A 1 83 ? 5.496 -11.207 4.419 1.00 56.41 83 THR A CA 1
ATOM 680 C C . THR A 1 83 ? 6.479 -10.521 3.492 1.00 56.41 83 THR A C 1
ATOM 682 O O . THR A 1 83 ? 6.797 -9.356 3.694 1.00 56.41 83 THR A O 1
ATOM 685 N N . GLU A 1 84 ? 7.004 -11.264 2.524 1.00 80.38 84 GLU A N 1
ATOM 686 C CA . GLU A 1 84 ? 7.881 -10.741 1.474 1.00 80.38 84 GLU A CA 1
ATOM 687 C C . GLU A 1 84 ? 7.093 -9.676 0.691 1.00 80.38 84 GLU A C 1
ATOM 689 O O . GLU A 1 84 ? 6.196 -10.007 -0.089 1.00 80.38 84 GLU A O 1
ATOM 694 N N . ARG A 1 85 ? 7.337 -8.395 0.998 1.00 92.25 85 ARG A N 1
ATOM 695 C CA . ARG A 1 85 ? 6.696 -7.257 0.328 1.00 92.25 85 ARG A CA 1
ATOM 696 C C . ARG A 1 85 ? 7.425 -6.986 -0.979 1.00 92.25 85 ARG A C 1
ATOM 698 O O . ARG A 1 85 ? 8.651 -6.985 -0.996 1.00 92.25 85 ARG A O 1
ATOM 705 N N . ILE A 1 86 ? 6.681 -6.753 -2.054 1.00 95.00 86 ILE A N 1
ATOM 706 C CA . ILE A 1 86 ? 7.233 -6.484 -3.386 1.00 95.00 86 ILE A CA 1
ATOM 707 C C . ILE A 1 86 ? 6.783 -5.102 -3.836 1.00 95.00 86 ILE A C 1
ATOM 709 O O . ILE A 1 86 ? 5.594 -4.804 -3.824 1.00 95.00 86 ILE A O 1
ATOM 713 N N . PHE A 1 87 ? 7.719 -4.268 -4.270 1.00 95.12 87 PHE A N 1
ATOM 714 C CA . PHE A 1 87 ? 7.440 -2.909 -4.714 1.00 95.12 87 PHE A CA 1
ATOM 715 C C . PHE A 1 87 ? 7.970 -2.648 -6.119 1.00 95.12 87 PHE A C 1
ATOM 717 O O . PHE A 1 87 ? 8.972 -3.218 -6.552 1.00 95.12 87 PHE A O 1
ATOM 724 N N . SER A 1 88 ? 7.326 -1.717 -6.813 1.00 92.88 88 SER A N 1
ATOM 725 C CA . SER A 1 88 ? 7.825 -1.187 -8.077 1.00 92.88 88 SER A CA 1
ATOM 726 C C . SER A 1 88 ? 9.037 -0.283 -7.851 1.00 92.88 88 SER A C 1
ATOM 728 O O . SER A 1 88 ? 8.997 0.644 -7.034 1.00 92.88 88 SER A O 1
ATOM 730 N N . GLU A 1 89 ? 10.111 -0.494 -8.616 1.00 91.12 89 GLU A N 1
ATOM 731 C CA . GLU A 1 89 ? 11.257 0.426 -8.639 1.00 91.12 89 GLU A CA 1
ATOM 732 C C . GLU A 1 89 ? 10.849 1.851 -9.047 1.00 91.12 89 GLU A C 1
ATOM 734 O O . GLU A 1 89 ? 11.422 2.831 -8.557 1.00 91.12 89 GLU A O 1
ATOM 739 N N . LEU A 1 90 ? 9.843 1.969 -9.923 1.00 88.94 90 LEU A N 1
ATOM 740 C CA . LEU A 1 90 ? 9.309 3.249 -10.377 1.00 88.94 90 LEU A CA 1
ATOM 741 C C . LEU A 1 90 ? 8.591 3.984 -9.238 1.00 88.94 90 LEU A C 1
ATOM 743 O O . LEU A 1 90 ? 8.835 5.177 -9.016 1.00 88.94 90 LEU A O 1
ATOM 747 N N . ASP A 1 91 ? 7.755 3.267 -8.486 1.00 90.19 91 ASP A N 1
ATOM 748 C CA . ASP A 1 91 ? 6.992 3.845 -7.380 1.00 90.19 91 ASP A CA 1
ATOM 749 C C . ASP A 1 91 ? 7.889 4.267 -6.228 1.00 90.19 91 ASP A C 1
ATOM 751 O O . ASP A 1 91 ? 7.640 5.313 -5.628 1.00 90.19 91 ASP A O 1
ATOM 755 N N . ARG A 1 92 ? 8.976 3.531 -5.961 1.00 92.25 92 ARG A N 1
ATOM 756 C CA . ARG A 1 92 ? 9.929 3.871 -4.897 1.00 92.25 92 ARG A CA 1
ATOM 757 C C . ARG A 1 92 ? 10.361 5.335 -4.978 1.00 92.25 92 ARG A C 1
ATOM 759 O O . ARG A 1 92 ? 10.192 6.098 -4.030 1.00 92.25 92 ARG A O 1
ATOM 766 N N . VAL A 1 93 ? 10.851 5.757 -6.146 1.00 91.69 93 VAL A N 1
ATOM 767 C CA . VAL A 1 93 ? 11.362 7.122 -6.357 1.00 91.69 93 VAL A CA 1
ATOM 768 C C . VAL A 1 93 ? 10.255 8.170 -6.220 1.00 91.69 93 VAL A C 1
ATOM 770 O O . VAL A 1 93 ? 10.495 9.274 -5.723 1.00 91.69 93 VAL A O 1
ATOM 773 N N . ARG A 1 94 ? 9.038 7.860 -6.677 1.00 93.44 94 ARG A N 1
ATOM 774 C CA . ARG A 1 94 ? 7.895 8.782 -6.617 1.00 93.44 94 ARG A CA 1
ATOM 775 C C . ARG A 1 94 ? 7.396 8.951 -5.187 1.00 93.44 94 ARG A C 1
ATOM 777 O O . ARG A 1 94 ? 7.229 10.084 -4.734 1.00 93.44 94 ARG A O 1
ATOM 784 N N . VAL A 1 95 ? 7.218 7.844 -4.473 1.00 95.19 95 VAL A N 1
ATOM 785 C CA . VAL A 1 95 ? 6.755 7.812 -3.085 1.00 95.19 95 VAL A CA 1
ATOM 786 C C . VAL A 1 95 ? 7.775 8.467 -2.154 1.00 95.19 95 VAL A C 1
ATOM 788 O O . VAL A 1 95 ? 7.379 9.305 -1.350 1.00 95.19 95 VAL A O 1
ATOM 791 N N . GLU A 1 96 ? 9.078 8.204 -2.31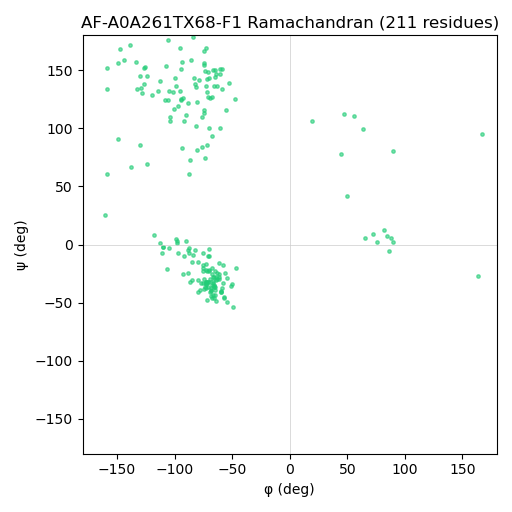0 1.00 94.69 96 GLU A N 1
ATOM 792 C CA . GLU A 1 96 ? 10.137 8.871 -1.530 1.00 94.69 96 GLU A CA 1
ATOM 793 C C . GLU A 1 96 ? 10.090 10.400 -1.685 1.00 94.69 96 GLU A C 1
ATOM 795 O O . GLU A 1 96 ? 10.144 11.144 -0.703 1.00 94.69 96 GLU A O 1
ATOM 800 N N . ARG A 1 97 ? 9.932 10.895 -2.921 1.00 95.25 97 ARG A N 1
ATOM 801 C CA . ARG A 1 97 ? 9.808 12.339 -3.189 1.00 95.25 97 ARG A CA 1
ATOM 802 C C . ARG A 1 97 ? 8.545 12.934 -2.573 1.00 95.25 97 ARG A C 1
ATOM 804 O O . ARG A 1 97 ? 8.578 14.065 -2.090 1.00 95.25 97 ARG A O 1
ATOM 811 N N . LEU A 1 98 ? 7.433 12.202 -2.612 1.00 95.06 98 LEU A N 1
ATOM 812 C CA . LEU A 1 98 ? 6.173 12.639 -2.018 1.00 95.06 98 LEU A CA 1
ATOM 813 C C . LEU A 1 98 ? 6.256 12.675 -0.492 1.00 95.06 98 LEU A C 1
ATOM 815 O O . LEU A 1 98 ? 5.855 13.674 0.096 1.00 95.06 98 LEU A O 1
ATOM 819 N N . ALA A 1 99 ? 6.828 11.650 0.136 1.00 94.88 99 ALA A N 1
ATOM 820 C CA . ALA A 1 99 ? 7.030 11.599 1.580 1.00 94.88 99 ALA A CA 1
ATOM 821 C C . ALA A 1 99 ? 7.910 12.758 2.077 1.00 94.88 99 ALA A C 1
ATOM 823 O O . ALA A 1 99 ? 7.585 13.404 3.068 1.00 94.88 99 ALA A O 1
ATOM 824 N N . ALA A 1 100 ? 8.970 13.112 1.340 1.00 94.31 100 ALA A N 1
ATOM 825 C CA . ALA A 1 100 ? 9.791 14.279 1.670 1.00 94.31 100 ALA A CA 1
ATOM 826 C C . ALA A 1 100 ? 9.022 15.615 1.579 1.00 94.31 100 ALA A C 1
ATOM 828 O O . ALA A 1 100 ? 9.364 16.579 2.264 1.00 94.31 100 ALA A O 1
ATOM 829 N N . ARG A 1 101 ? 7.994 15.694 0.723 1.00 94.94 101 ARG A N 1
ATOM 830 C CA . ARG A 1 101 ? 7.155 16.890 0.540 1.00 94.94 101 ARG A CA 1
ATOM 831 C C . ARG A 1 101 ? 6.013 16.981 1.555 1.00 94.94 101 ARG A C 1
ATOM 833 O O . ARG A 1 101 ? 5.592 18.090 1.878 1.00 94.94 101 ARG A O 1
ATOM 840 N N . PHE A 1 102 ? 5.502 15.845 2.015 1.00 93.19 102 PHE A N 1
ATOM 841 C CA . PHE A 1 102 ? 4.330 15.747 2.882 1.00 93.19 102 PHE A CA 1
ATOM 842 C C . PHE A 1 102 ? 4.669 14.988 4.168 1.00 93.19 102 PHE A C 1
ATOM 844 O O . PHE A 1 102 ? 4.173 13.879 4.335 1.00 93.19 102 PHE A O 1
ATOM 851 N N . PRO A 1 103 ? 5.486 15.560 5.072 1.00 91.06 103 PRO A N 1
ATOM 852 C CA . PRO A 1 103 ? 5.840 14.894 6.320 1.00 91.06 103 PRO A CA 1
ATOM 853 C C . PRO A 1 103 ? 4.595 14.614 7.168 1.00 91.06 103 PRO A C 1
ATOM 855 O O . PRO A 1 103 ? 3.606 15.355 7.113 1.00 91.06 103 PRO A O 1
ATOM 858 N N . THR A 1 104 ? 4.647 13.561 7.980 1.00 87.75 104 THR A N 1
ATOM 859 C CA . THR A 1 104 ? 3.561 13.257 8.911 1.00 87.75 104 THR A CA 1
ATOM 860 C C . THR A 1 104 ? 3.448 14.347 9.995 1.00 87.75 104 THR A C 1
ATOM 862 O O . THR A 1 104 ? 4.451 14.968 10.364 1.00 87.75 104 THR A O 1
ATOM 865 N N . PRO A 1 105 ? 2.245 14.604 10.544 1.00 85.12 105 PRO A N 1
ATOM 866 C CA . PRO A 1 105 ? 2.053 15.631 11.575 1.00 85.12 105 PRO A CA 1
ATOM 867 C C . PRO A 1 105 ? 2.835 15.390 12.875 1.00 85.12 105 PRO A C 1
ATOM 869 O O . PRO A 1 105 ? 3.163 16.340 13.580 1.00 85.12 105 PRO A O 1
ATOM 872 N N . ASP A 1 106 ? 3.115 14.128 13.197 1.00 85.50 106 ASP A N 1
ATOM 873 C CA . ASP A 1 106 ? 3.877 13.687 14.371 1.00 85.50 106 ASP A CA 1
ATOM 874 C C . ASP A 1 106 ? 5.396 13.616 14.122 1.00 85.50 106 ASP A C 1
ATOM 876 O O . ASP A 1 106 ? 6.161 13.367 15.053 1.00 85.50 106 ASP A O 1
ATOM 880 N N . GLY A 1 107 ? 5.846 13.865 12.885 1.00 86.44 107 GLY A N 1
ATOM 881 C CA . GLY A 1 107 ? 7.252 13.798 12.486 1.00 86.44 107 GLY A CA 1
ATOM 882 C C . GLY A 1 107 ? 7.822 12.380 12.386 1.00 86.44 107 GLY A C 1
ATOM 883 O O . GLY A 1 107 ? 9.038 12.234 12.249 1.00 86.44 107 GLY A O 1
ATOM 884 N N . LEU A 1 108 ? 6.978 11.350 12.474 1.00 87.56 108 LEU A N 1
ATOM 885 C CA . LEU A 1 108 ? 7.364 9.959 12.259 1.00 87.56 108 LEU A CA 1
ATOM 886 C C . LEU A 1 108 ? 7.590 9.642 10.769 1.00 87.56 108 LEU A C 1
ATOM 888 O O . LEU A 1 108 ? 7.245 10.398 9.861 1.00 87.56 108 LEU A O 1
ATOM 892 N N . THR A 1 109 ? 8.210 8.494 10.510 1.00 90.12 109 THR A N 1
ATOM 893 C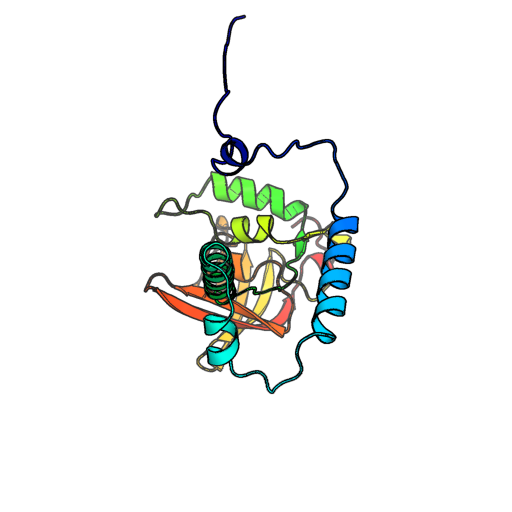 CA . THR A 1 109 ? 8.378 7.978 9.149 1.00 90.12 109 THR A CA 1
ATOM 894 C C . THR A 1 109 ? 7.030 7.486 8.614 1.00 90.12 109 THR A C 1
ATOM 896 O O . THR A 1 109 ? 6.234 6.903 9.344 1.00 90.12 109 THR A O 1
ATOM 899 N N . HIS A 1 110 ? 6.755 7.695 7.323 1.00 93.81 110 HIS A N 1
ATOM 900 C CA . HIS A 1 110 ? 5.576 7.088 6.700 1.00 93.81 110 HIS A CA 1
ATOM 901 C C . HIS A 1 110 ? 5.704 5.562 6.668 1.00 93.81 110 HIS A C 1
ATOM 903 O O . HIS A 1 110 ? 6.721 5.045 6.212 1.00 93.81 110 HIS A O 1
ATOM 909 N N . THR A 1 111 ? 4.623 4.853 6.998 1.00 93.25 111 THR A N 1
ATOM 910 C CA . THR A 1 111 ? 4.539 3.379 6.988 1.00 93.25 111 THR A CA 1
ATOM 911 C C . THR A 1 111 ? 5.019 2.738 5.681 1.00 93.25 111 THR A C 1
ATOM 913 O O . THR A 1 111 ? 5.599 1.656 5.676 1.00 93.25 111 THR A O 1
ATOM 916 N N . VAL A 1 112 ? 4.806 3.402 4.541 1.00 94.50 112 VAL A N 1
ATOM 917 C CA . VAL A 1 112 ? 5.281 2.900 3.243 1.00 94.50 112 VAL A CA 1
ATOM 918 C C . VAL A 1 112 ? 6.809 2.870 3.137 1.00 94.50 112 VAL A C 1
ATOM 920 O O . VAL A 1 112 ? 7.353 1.944 2.545 1.00 94.50 112 VAL A O 1
ATOM 923 N N . LEU A 1 113 ? 7.505 3.845 3.731 1.00 94.62 113 LEU A N 1
ATOM 924 C CA . LEU A 1 113 ? 8.967 3.907 3.705 1.00 94.62 113 LEU A CA 1
ATOM 925 C C . LEU A 1 113 ? 9.584 2.851 4.623 1.00 94.62 113 LEU A C 1
ATOM 927 O O . LEU A 1 113 ? 10.579 2.247 4.254 1.00 94.62 113 LEU A O 1
ATOM 931 N N . GLU A 1 114 ? 8.955 2.577 5.767 1.00 92.06 114 GLU A N 1
ATOM 932 C CA . GLU A 1 114 ? 9.332 1.437 6.615 1.00 92.06 114 GLU A CA 1
ATOM 933 C C . GLU A 1 114 ? 9.195 0.124 5.831 1.00 92.06 114 GLU A C 1
ATOM 935 O O . GLU A 1 114 ? 10.075 -0.729 5.862 1.00 92.06 114 GLU A O 1
ATOM 940 N N . GLY A 1 115 ? 8.131 0.003 5.029 1.00 91.06 115 GLY A N 1
ATOM 941 C CA . GLY A 1 115 ? 7.958 -1.116 4.108 1.00 91.06 115 GLY A CA 1
ATOM 942 C C . GLY A 1 115 ? 9.076 -1.252 3.077 1.00 91.06 115 GLY A C 1
ATOM 943 O O . GLY A 1 115 ? 9.514 -2.365 2.803 1.00 91.06 115 GLY A O 1
ATOM 944 N N . PHE A 1 116 ? 9.549 -0.139 2.516 1.00 93.62 116 PHE A N 1
ATOM 945 C CA . PHE A 1 116 ? 10.640 -0.133 1.538 1.00 93.62 116 PHE A CA 1
ATOM 946 C C . PHE A 1 116 ? 11.968 -0.638 2.108 1.00 93.62 116 PHE A C 1
ATOM 948 O O . PHE A 1 116 ? 12.747 -1.223 1.359 1.00 93.62 116 PHE A O 1
ATOM 955 N N . ASP A 1 117 ? 12.218 -0.450 3.406 1.00 89.94 117 ASP A N 1
ATOM 956 C CA . ASP A 1 117 ? 13.425 -0.960 4.065 1.00 89.94 117 ASP A CA 1
ATOM 957 C C . ASP A 1 117 ? 13.414 -2.497 4.208 1.00 89.94 117 ASP A C 1
ATOM 959 O O . ASP A 1 117 ? 14.472 -3.123 4.322 1.00 89.94 117 ASP A O 1
ATOM 963 N N . GLU A 1 118 ? 12.229 -3.113 4.187 1.00 88.56 118 GLU A N 1
ATOM 964 C CA . GLU A 1 118 ? 12.026 -4.547 4.426 1.00 88.56 118 GLU A CA 1
ATOM 965 C C . GLU A 1 118 ? 11.688 -5.352 3.160 1.00 88.56 118 GLU A C 1
ATOM 967 O O . GLU A 1 118 ? 11.846 -6.576 3.154 1.00 88.56 118 GLU A O 1
ATOM 972 N N . GLY A 1 119 ? 11.200 -4.693 2.106 1.00 91.62 119 GLY A N 1
ATOM 973 C CA . GLY A 1 119 ? 10.722 -5.348 0.888 1.00 91.62 119 GLY A CA 1
ATOM 974 C C . GLY A 1 119 ? 11.736 -5.452 -0.248 1.00 91.62 119 GLY A C 1
ATOM 975 O O . GLY A 1 119 ? 12.797 -4.828 -0.256 1.00 91.62 119 GLY A O 1
ATOM 976 N N . ASP A 1 120 ? 11.358 -6.242 -1.247 1.00 93.12 120 ASP A N 1
ATOM 977 C CA . ASP A 1 120 ? 12.076 -6.403 -2.504 1.00 93.12 120 ASP A CA 1
ATOM 978 C C . ASP A 1 120 ? 11.515 -5.463 -3.580 1.00 93.12 120 ASP A C 1
ATOM 980 O O . ASP A 1 120 ? 10.329 -5.126 -3.591 1.00 93.12 120 ASP A O 1
ATOM 984 N N . PHE A 1 121 ? 12.368 -5.065 -4.524 1.00 93.31 121 PHE A N 1
ATOM 985 C CA . PHE A 1 121 ? 11.991 -4.206 -5.644 1.00 93.31 121 PHE A CA 1
ATOM 986 C C . PHE A 1 121 ? 12.064 -4.963 -6.968 1.00 93.31 121 PHE A C 1
ATOM 988 O O . PHE A 1 121 ? 12.975 -5.764 -7.188 1.00 93.31 121 PHE A O 1
ATOM 995 N N . MET A 1 122 ? 11.100 -4.698 -7.846 1.00 93.88 122 MET A N 1
ATOM 996 C CA . MET A 1 122 ? 11.011 -5.276 -9.183 1.00 93.88 122 MET A CA 1
ATOM 997 C C . MET A 1 122 ? 10.706 -4.193 -10.218 1.00 93.88 122 MET A C 1
ATOM 999 O O . MET A 1 122 ? 10.146 -3.136 -9.907 1.00 93.88 122 MET A O 1
ATOM 1003 N N . MET A 1 123 ? 11.060 -4.469 -11.473 1.00 91.88 123 MET A N 1
ATOM 1004 C CA . MET A 1 123 ? 10.593 -3.662 -12.596 1.00 91.88 123 MET A CA 1
ATOM 1005 C C . MET A 1 123 ? 9.071 -3.792 -12.715 1.00 91.88 123 MET A C 1
ATOM 1007 O O . MET A 1 123 ? 8.564 -4.888 -12.489 1.00 91.88 123 MET A O 1
ATOM 1011 N N . PRO A 1 124 ? 8.339 -2.744 -13.141 1.00 90.62 124 PRO A N 1
ATOM 1012 C CA . PRO A 1 124 ? 6.884 -2.816 -13.302 1.00 90.62 124 PRO A CA 1
ATOM 1013 C C . PRO A 1 124 ? 6.408 -4.016 -14.138 1.00 90.62 124 PRO A C 1
ATOM 1015 O O . PRO A 1 124 ? 5.393 -4.622 -13.829 1.00 90.62 124 PRO A O 1
ATOM 1018 N N . SER A 1 125 ? 7.164 -4.405 -15.172 1.00 89.75 125 SER A N 1
ATOM 1019 C CA . SER A 1 125 ? 6.849 -5.562 -16.028 1.00 89.75 125 SER A CA 1
ATOM 1020 C C . SER A 1 125 ? 6.958 -6.919 -15.334 1.00 89.75 125 SER A C 1
ATOM 1022 O O . SER A 1 125 ? 6.422 -7.902 -15.838 1.00 89.75 125 SER A O 1
ATOM 1024 N N . ASP A 1 126 ? 7.693 -6.975 -14.227 1.00 92.44 126 ASP A N 1
ATOM 1025 C CA . ASP A 1 126 ? 8.030 -8.205 -13.515 1.00 92.44 126 ASP A CA 1
ATOM 1026 C C . ASP A 1 126 ? 7.20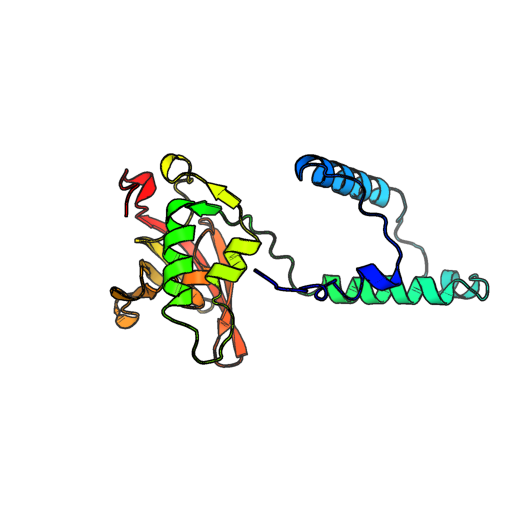5 -8.349 -12.228 1.00 92.44 126 ASP A C 1
ATOM 1028 O O . ASP A 1 126 ? 7.323 -9.359 -11.529 1.00 92.44 126 ASP A O 1
ATOM 1032 N N . ILE A 1 127 ? 6.376 -7.348 -11.904 1.00 93.19 127 ILE A N 1
ATOM 1033 C CA . ILE A 1 127 ? 5.510 -7.384 -10.732 1.00 93.19 127 ILE A CA 1
ATOM 1034 C C . ILE A 1 127 ? 4.418 -8.439 -10.948 1.00 93.19 127 ILE A C 1
ATOM 1036 O O . ILE A 1 127 ? 3.700 -8.388 -11.948 1.00 93.19 127 ILE A O 1
ATOM 1040 N N . PRO A 1 128 ? 4.263 -9.392 -10.013 1.00 95.06 128 PRO A N 1
ATOM 1041 C CA . PRO A 1 128 ? 3.177 -10.362 -10.058 1.00 95.06 128 PRO A CA 1
ATOM 1042 C C . PRO A 1 128 ? 1.792 -9.703 -10.001 1.00 95.06 128 PRO A C 1
ATOM 1044 O O . PRO A 1 128 ? 1.593 -8.711 -9.300 1.00 95.06 128 PRO A O 1
ATOM 1047 N N . ASP A 1 129 ? 0.816 -10.301 -10.678 1.00 95.00 129 ASP A N 1
ATOM 1048 C CA . ASP A 1 129 ? -0.560 -9.796 -10.800 1.00 95.00 129 ASP A CA 1
ATOM 1049 C C . ASP A 1 129 ? -1.387 -9.864 -9.502 1.00 95.00 129 ASP A C 1
ATOM 1051 O O . ASP A 1 129 ? -2.466 -9.278 -9.401 1.00 95.00 129 ASP A O 1
ATOM 1055 N N . ASP A 1 130 ? -0.869 -10.545 -8.482 1.00 95.12 130 ASP A N 1
ATOM 1056 C CA . ASP A 1 130 ? -1.463 -10.678 -7.156 1.00 95.12 130 ASP A CA 1
ATOM 1057 C C . ASP A 1 130 ? -0.890 -9.693 -6.121 1.00 95.12 130 ASP A C 1
ATOM 1059 O O . ASP A 1 130 ? -1.301 -9.737 -4.959 1.00 95.12 130 ASP A O 1
ATOM 1063 N N . VAL A 1 131 ? 0.045 -8.817 -6.508 1.00 96.12 131 VAL A N 1
ATOM 1064 C CA . VAL A 1 131 ? 0.689 -7.829 -5.625 1.00 96.12 131 VAL A CA 1
ATOM 1065 C C . VAL A 1 131 ? -0.010 -6.474 -5.712 1.00 96.12 131 VAL A C 1
ATOM 1067 O O . VAL A 1 131 ? -0.233 -5.931 -6.789 1.00 96.12 131 VAL A O 1
ATOM 1070 N N . VAL A 1 132 ? -0.309 -5.872 -4.564 1.00 96.69 132 VAL A N 1
ATOM 1071 C CA . VAL A 1 132 ? -0.905 -4.533 -4.496 1.00 96.69 132 VAL A CA 1
ATOM 1072 C C . VAL A 1 132 ? 0.140 -3.464 -4.828 1.00 96.69 132 VAL A C 1
ATOM 1074 O O . VAL A 1 132 ? 1.057 -3.230 -4.042 1.00 96.69 132 VAL A O 1
ATOM 1077 N N . THR A 1 133 ? -0.025 -2.774 -5.955 1.00 96.19 133 THR A N 1
ATOM 1078 C CA . THR A 1 133 ? 0.819 -1.643 -6.392 1.00 96.19 133 THR A CA 1
ATOM 1079 C C . THR A 1 133 ? 0.106 -0.301 -6.221 1.00 96.19 133 THR A C 1
ATOM 1081 O O . THR A 1 133 ? -1.058 -0.245 -5.802 1.00 96.19 133 THR A O 1
ATOM 1084 N N . VAL A 1 134 ? 0.789 0.812 -6.505 1.00 95.50 134 VAL A N 1
ATOM 1085 C CA . VAL A 1 134 ? 0.121 2.120 -6.533 1.00 95.50 134 VAL A CA 1
ATOM 1086 C C . VAL A 1 134 ? -0.898 2.129 -7.681 1.00 95.50 134 VAL A C 1
ATOM 1088 O O . VAL A 1 134 ? -0.702 1.496 -8.708 1.00 95.50 134 VAL A O 1
ATOM 1091 N N . ASN A 1 135 ? -2.032 2.798 -7.490 1.00 95.88 135 ASN A N 1
ATOM 1092 C CA . ASN A 1 135 ? -3.202 2.815 -8.380 1.00 95.88 135 ASN A CA 1
ATOM 1093 C C . ASN A 1 135 ? -3.940 1.473 -8.528 1.00 95.88 135 ASN A C 1
ATOM 1095 O O . ASN A 1 135 ? -4.924 1.389 -9.266 1.00 95.88 135 ASN A O 1
ATOM 1099 N N . SER A 1 136 ? -3.547 0.441 -7.775 1.00 96.44 136 SER A N 1
ATOM 1100 C CA . SER A 1 136 ? -4.317 -0.799 -7.684 1.00 96.44 136 SER A CA 1
ATOM 1101 C C . SER A 1 136 ? -5.623 -0.606 -6.913 1.00 96.44 136 SER A C 1
ATOM 1103 O O . SER A 1 136 ? -5.676 0.095 -5.896 1.00 96.44 136 SER A O 1
ATOM 1105 N N . ARG A 1 137 ? -6.676 -1.302 -7.359 1.00 97.75 137 ARG A N 1
ATOM 1106 C CA . ARG A 1 137 ? -7.960 -1.409 -6.654 1.00 97.75 137 ARG A CA 1
ATOM 1107 C C . ARG A 1 137 ? -8.089 -2.789 -6.030 1.00 97.75 137 ARG A C 1
ATOM 1109 O O . ARG A 1 137 ? -8.034 -3.799 -6.726 1.00 97.75 137 ARG A O 1
ATOM 1116 N N . VAL A 1 138 ? -8.316 -2.831 -4.726 1.00 98.00 138 VAL A N 1
ATOM 1117 C CA . VAL A 1 138 ? -8.352 -4.051 -3.918 1.00 98.00 138 VAL A CA 1
ATOM 1118 C C . VAL A 1 138 ? -9.676 -4.179 -3.180 1.00 98.00 138 VAL A C 1
ATOM 1120 O O . VAL A 1 138 ? -10.252 -3.192 -2.725 1.00 98.00 138 VAL A O 1
ATOM 1123 N N . ARG A 1 139 ? -10.153 -5.413 -3.033 1.00 98.12 139 ARG A N 1
ATOM 1124 C CA . ARG A 1 139 ? -11.240 -5.764 -2.123 1.00 98.12 139 ARG A CA 1
ATOM 1125 C C . ARG A 1 139 ? -10.637 -6.239 -0.815 1.00 98.12 139 ARG A C 1
ATOM 1127 O O . ARG A 1 139 ? -9.824 -7.163 -0.808 1.00 98.12 139 ARG A O 1
ATOM 1134 N N . VAL A 1 140 ? -11.047 -5.617 0.281 1.00 97.81 140 VAL A N 1
ATOM 1135 C CA . VAL A 1 140 ? -10.552 -5.941 1.616 1.00 97.81 140 VAL A CA 1
ATOM 1136 C C . VAL A 1 140 ? -11.696 -6.240 2.570 1.00 97.81 140 VAL A C 1
ATOM 1138 O O . VAL A 1 140 ? -12.787 -5.684 2.433 1.00 97.81 140 VAL A O 1
ATOM 1141 N N . ARG A 1 141 ? -11.409 -7.075 3.567 1.00 97.94 141 ARG A N 1
ATOM 1142 C CA . ARG A 1 141 ? -12.291 -7.361 4.697 1.00 97.94 141 ARG A CA 1
ATOM 1143 C C . ARG A 1 141 ? -11.671 -6.853 5.992 1.00 97.94 141 ARG A C 1
ATOM 1145 O O . ARG A 1 141 ? -10.496 -7.116 6.243 1.00 97.94 141 ARG A O 1
ATOM 1152 N N . ASP A 1 142 ? -12.446 -6.138 6.797 1.00 94.88 142 ASP A N 1
ATOM 1153 C CA . ASP A 1 142 ? -12.033 -5.711 8.137 1.00 94.88 142 ASP A CA 1
ATOM 1154 C C . ASP A 1 142 ? -12.268 -6.786 9.211 1.00 94.88 142 ASP A C 1
ATOM 1156 O O . ASP A 1 142 ? -12.737 -7.892 8.934 1.00 94.88 142 ASP A O 1
ATOM 1160 N N . GLN A 1 143 ? -11.889 -6.471 10.449 1.00 92.00 143 GLN A N 1
ATOM 1161 C CA . GLN A 1 143 ? -12.030 -7.370 11.598 1.00 92.00 143 GLN A CA 1
ATOM 1162 C C . GLN A 1 143 ? -13.494 -7.662 11.960 1.00 92.00 143 GLN A C 1
ATOM 1164 O O . GLN A 1 143 ? -13.788 -8.741 12.472 1.00 92.00 143 GLN A O 1
ATOM 1169 N N . ASP A 1 144 ? -14.400 -6.731 11.657 1.00 93.56 144 ASP A N 1
ATOM 1170 C CA . ASP A 1 144 ? -15.840 -6.858 11.894 1.00 93.56 144 ASP A CA 1
ATOM 1171 C C . ASP A 1 144 ? -16.543 -7.656 10.778 1.00 93.56 144 ASP A C 1
ATOM 1173 O O . ASP A 1 144 ? -17.730 -7.969 10.868 1.00 93.56 144 ASP A O 1
ATOM 1177 N N . GLY A 1 145 ? -15.805 -8.022 9.726 1.00 94.31 145 GLY A N 1
ATOM 1178 C CA . GLY A 1 145 ? -16.297 -8.775 8.580 1.00 94.31 145 GLY A CA 1
ATOM 1179 C C . GLY A 1 145 ? -16.890 -7.912 7.467 1.00 94.31 145 GLY A C 1
ATOM 1180 O O . GLY A 1 145 ? -17.402 -8.470 6.493 1.00 94.31 145 GLY A O 1
ATOM 1181 N N . ASN A 1 146 ? -16.809 -6.582 7.557 1.00 96.19 146 ASN A N 1
ATOM 1182 C CA . ASN A 1 146 ? -17.263 -5.704 6.487 1.00 96.19 146 ASN A CA 1
ATOM 1183 C C . ASN A 1 146 ? -16.290 -5.763 5.313 1.00 96.19 146 ASN A C 1
ATOM 1185 O O . ASN A 1 146 ? -15.069 -5.690 5.474 1.00 96.19 146 ASN A O 1
ATOM 1189 N N . VAL A 1 147 ? -16.855 -5.845 4.113 1.00 96.88 147 VAL A N 1
ATOM 1190 C CA . VAL A 1 147 ? -16.100 -5.863 2.862 1.00 96.88 147 VAL A CA 1
ATOM 1191 C C . VAL A 1 147 ? -16.225 -4.507 2.185 1.00 96.88 147 VAL A C 1
ATOM 1193 O O . VAL A 1 147 ? -17.326 -3.975 2.038 1.00 96.88 147 VAL A O 1
ATOM 1196 N N . ARG A 1 148 ? -15.095 -3.952 1.750 1.00 96.19 148 ARG A N 1
ATOM 1197 C CA . ARG A 1 148 ? -15.047 -2.692 1.003 1.00 96.19 148 ARG A CA 1
ATOM 1198 C C . ARG A 1 148 ? -13.965 -2.719 -0.062 1.00 96.19 148 ARG A C 1
ATOM 1200 O O . ARG A 1 148 ? -13.014 -3.495 0.011 1.00 96.19 148 ARG A O 1
ATOM 1207 N N . GLU A 1 149 ? -14.121 -1.846 -1.044 1.00 97.69 149 GLU A N 1
ATOM 1208 C CA . GLU A 1 149 ? -13.130 -1.639 -2.093 1.00 97.69 149 GLU A CA 1
ATOM 1209 C C . GLU A 1 149 ? -12.283 -0.415 -1.757 1.00 97.69 149 GLU A C 1
ATOM 1211 O O . GLU A 1 149 ? -12.794 0.605 -1.291 1.00 97.69 149 GLU A O 1
ATOM 1216 N N . ILE A 1 150 ? -10.977 -0.549 -1.952 1.00 97.69 150 ILE A N 1
ATOM 1217 C CA . ILE A 1 150 ? -9.989 0.490 -1.693 1.00 97.69 150 ILE A CA 1
ATOM 1218 C C . ILE A 1 150 ? -9.118 0.628 -2.932 1.00 97.69 150 ILE A C 1
ATOM 1220 O O . ILE A 1 150 ? -8.646 -0.368 -3.473 1.00 97.69 150 ILE A O 1
ATOM 1224 N N . THR A 1 151 ? -8.859 1.861 -3.344 1.00 97.94 151 THR A N 1
ATOM 1225 C CA . THR A 1 151 ? -7.851 2.178 -4.354 1.00 97.94 151 THR A CA 1
ATOM 1226 C C . THR A 1 151 ? -6.672 2.852 -3.670 1.00 97.94 151 THR A C 1
ATOM 1228 O O . THR A 1 151 ? -6.854 3.863 -2.987 1.00 97.94 151 THR A O 1
ATOM 1231 N N . ILE A 1 152 ? -5.469 2.305 -3.839 1.00 97.56 152 ILE A N 1
ATOM 1232 C CA . ILE A 1 152 ? -4.237 2.947 -3.362 1.00 97.56 152 ILE A CA 1
ATOM 1233 C C . ILE A 1 152 ? -3.851 4.010 -4.380 1.00 97.56 152 ILE A C 1
ATOM 1235 O O . ILE A 1 152 ? -3.691 3.686 -5.542 1.00 97.56 152 ILE A O 1
ATOM 1239 N N . CYS A 1 153 ? -3.713 5.268 -3.984 1.00 96.44 153 CYS A N 1
ATOM 1240 C CA . CYS A 1 153 ? -3.476 6.378 -4.911 1.00 96.44 153 CYS A CA 1
ATOM 1241 C C . CYS A 1 153 ? -2.435 7.353 -4.364 1.00 96.44 153 CYS A C 1
ATOM 1243 O O . CYS A 1 153 ? -2.014 7.278 -3.204 1.00 96.44 153 CYS A O 1
ATOM 1245 N N . TYR A 1 154 ? -2.012 8.300 -5.194 1.00 95.38 154 TYR A N 1
ATOM 1246 C CA . TYR A 1 154 ? -1.134 9.372 -4.745 1.00 95.38 154 TYR A CA 1
ATOM 1247 C C . TYR A 1 154 ? -1.891 10.409 -3.890 1.00 95.38 154 TYR A C 1
ATOM 1249 O O . TYR A 1 154 ? -3.101 10.576 -4.035 1.00 95.38 154 TYR A O 1
ATOM 1257 N N . PRO A 1 155 ? -1.200 11.174 -3.016 1.00 94.00 155 PRO A N 1
ATOM 1258 C CA . PRO A 1 155 ? -1.851 12.110 -2.093 1.00 94.00 155 PRO A CA 1
ATOM 1259 C C . PRO A 1 155 ? -2.781 13.145 -2.745 1.00 94.00 155 PRO A C 1
ATOM 1261 O O . PRO A 1 155 ? -3.721 13.595 -2.101 1.00 94.00 155 PRO A O 1
ATOM 1264 N N . GLY A 1 156 ? -2.529 13.535 -4.000 1.00 92.62 156 GLY A N 1
ATOM 1265 C CA . GLY A 1 156 ? -3.362 14.504 -4.723 1.00 92.62 156 GLY A CA 1
ATOM 1266 C C . GLY A 1 156 ? -4.731 13.971 -5.160 1.00 92.62 156 GLY A C 1
ATOM 1267 O O . GLY A 1 156 ? -5.612 14.767 -5.469 1.00 92.62 156 GLY A O 1
ATOM 1268 N N . GLU A 1 157 ? -4.910 12.651 -5.169 1.00 93.44 157 GLU A N 1
ATOM 1269 C CA . GLU A 1 157 ? -6.127 11.957 -5.616 1.00 93.44 157 GLU A CA 1
ATOM 1270 C C . GLU A 1 157 ? -6.886 11.314 -4.447 1.00 93.44 157 GLU A C 1
ATOM 1272 O O . GLU A 1 157 ? -7.948 10.721 -4.631 1.00 93.44 157 GLU A O 1
ATOM 1277 N N . ALA A 1 158 ? -6.339 11.426 -3.235 1.00 95.50 158 ALA A N 1
ATOM 1278 C CA . ALA A 1 158 ? -6.871 10.766 -2.059 1.00 95.50 158 ALA A CA 1
ATOM 1279 C C . ALA A 1 158 ? -8.236 11.343 -1.653 1.00 95.5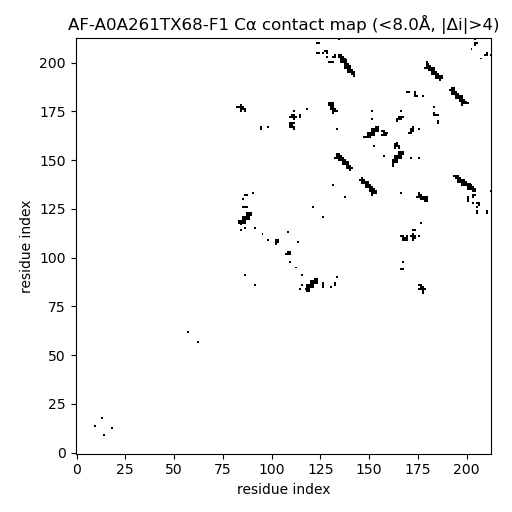0 158 ALA A C 1
ATOM 1281 O O . ALA A 1 158 ? -8.391 12.539 -1.409 1.00 95.50 158 ALA A O 1
ATOM 1282 N N . ASP A 1 159 ? -9.213 10.451 -1.517 1.00 96.00 159 ASP A N 1
ATOM 1283 C CA . ASP A 1 159 ? -10.573 10.736 -1.075 1.00 96.00 159 ASP A CA 1
ATOM 1284 C C . ASP A 1 159 ? -11.107 9.502 -0.335 1.00 96.00 159 ASP A C 1
ATOM 1286 O O . ASP A 1 159 ? -11.678 8.574 -0.920 1.00 96.00 159 ASP A O 1
ATOM 1290 N N . ALA A 1 160 ? -10.892 9.481 0.981 1.00 91.75 160 ALA A N 1
ATOM 1291 C CA . ALA A 1 160 ? -11.241 8.340 1.821 1.00 91.75 160 ALA A CA 1
ATOM 1292 C C . ALA A 1 160 ? -12.749 8.034 1.809 1.00 91.75 160 ALA A C 1
ATOM 1294 O O . ALA A 1 160 ? -13.130 6.871 1.929 1.00 91.75 160 ALA A O 1
ATOM 1295 N N . ALA A 1 161 ? -13.606 9.044 1.609 1.00 92.06 161 ALA A N 1
ATOM 1296 C CA . ALA A 1 161 ? -15.055 8.853 1.527 1.00 92.06 161 ALA A CA 1
ATOM 1297 C C . ALA A 1 161 ? -15.468 8.066 0.272 1.00 92.06 161 ALA A C 1
ATOM 1299 O O . ALA A 1 161 ? -16.503 7.402 0.273 1.00 92.06 161 ALA A O 1
ATOM 1300 N N . LYS A 1 162 ? -14.647 8.110 -0.783 1.00 94.50 162 LYS A N 1
ATOM 1301 C CA . LYS A 1 162 ? -14.833 7.349 -2.026 1.00 94.50 162 LYS A CA 1
ATOM 1302 C C . LYS A 1 162 ? -13.990 6.071 -2.095 1.00 94.50 162 LYS A C 1
ATOM 1304 O O . LYS A 1 162 ? -13.984 5.416 -3.131 1.00 94.50 162 LYS A O 1
ATOM 1309 N N . GLY A 1 163 ? -13.267 5.724 -1.028 1.00 94.81 163 GLY A N 1
ATOM 1310 C CA . GLY A 1 163 ? -12.378 4.558 -0.995 1.00 94.81 163 GLY A CA 1
ATOM 1311 C C . GLY A 1 163 ? -10.999 4.783 -1.628 1.00 94.81 163 GLY A C 1
ATOM 1312 O O . GLY A 1 163 ? -10.265 3.820 -1.826 1.00 94.81 163 GLY A O 1
ATOM 1313 N N . PHE A 1 164 ? -10.610 6.026 -1.923 1.00 97.25 164 PHE A N 1
ATOM 1314 C CA . PHE A 1 164 ? -9.278 6.357 -2.436 1.00 97.25 164 PHE A CA 1
ATOM 1315 C C . PHE A 1 164 ? -8.349 6.679 -1.269 1.00 97.25 164 PHE A C 1
ATOM 1317 O O . PHE A 1 164 ? -8.462 7.730 -0.635 1.00 97.25 164 PHE A O 1
ATOM 1324 N N . LEU A 1 165 ? -7.433 5.763 -0.963 1.00 96.69 165 LEU A N 1
ATOM 1325 C CA . LEU A 1 165 ? -6.477 5.920 0.124 1.00 96.69 165 LEU A CA 1
ATOM 1326 C C . LEU A 1 165 ? -5.112 6.324 -0.411 1.00 96.69 165 LEU A C 1
ATOM 1328 O O . LEU A 1 165 ? -4.564 5.694 -1.310 1.00 96.69 165 LEU A O 1
ATOM 1332 N N . SER A 1 166 ? -4.542 7.362 0.195 1.00 96.81 166 SER A N 1
ATOM 1333 C CA . SER A 1 166 ? -3.184 7.798 -0.118 1.00 96.81 166 SER A CA 1
ATOM 1334 C C . SER A 1 166 ? -2.172 6.710 0.235 1.00 96.81 166 SER A C 1
ATOM 1336 O O . SER A 1 166 ? -2.204 6.169 1.344 1.00 96.81 166 SER A O 1
ATOM 1338 N N . VAL A 1 167 ? -1.205 6.480 -0.649 1.00 96.50 167 VAL A N 1
ATOM 1339 C CA . VAL A 1 167 ? -0.017 5.650 -0.406 1.00 96.50 167 VAL A CA 1
ATOM 1340 C C . VAL A 1 167 ? 0.798 6.120 0.810 1.00 96.50 167 VAL A C 1
ATOM 1342 O O . VAL A 1 167 ? 1.483 5.325 1.441 1.00 96.50 167 VAL A O 1
ATOM 1345 N N . LEU A 1 168 ? 0.688 7.402 1.186 1.00 95.75 168 LEU A N 1
ATOM 1346 C CA . LEU A 1 168 ? 1.349 7.970 2.369 1.00 95.75 168 LEU A CA 1
ATOM 1347 C C . LEU A 1 168 ? 0.541 7.825 3.668 1.00 95.75 1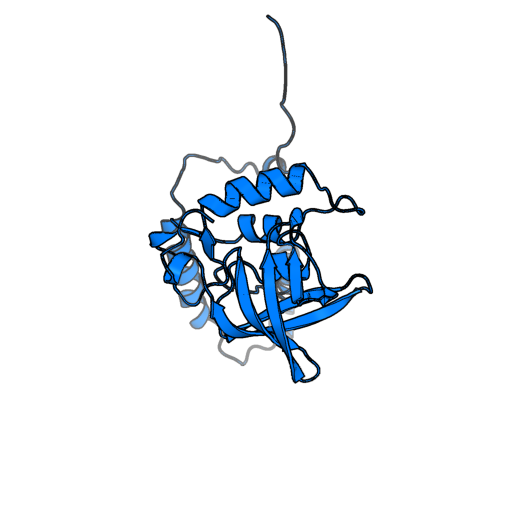68 LEU A C 1
ATOM 1349 O O . LEU A 1 168 ? 1.045 8.180 4.735 1.00 95.75 168 LEU A O 1
ATOM 1353 N N . SER A 1 169 ? -0.709 7.358 3.595 1.00 93.75 169 SER A N 1
ATOM 1354 C CA . SER A 1 169 ? -1.505 7.056 4.790 1.00 93.75 169 SER A CA 1
ATOM 1355 C C . SER A 1 169 ? -1.022 5.762 5.445 1.00 93.75 169 SER A C 1
ATOM 1357 O O . SER A 1 169 ? -0.497 4.892 4.755 1.00 93.75 169 SER A O 1
ATOM 1359 N N . ALA A 1 170 ? -1.248 5.601 6.752 1.00 91.94 170 ALA A N 1
ATOM 1360 C CA . ALA A 1 170 ? -0.875 4.375 7.463 1.00 91.94 170 ALA A CA 1
ATOM 1361 C C . ALA A 1 170 ? -1.476 3.127 6.793 1.00 91.94 170 ALA A C 1
ATOM 1363 O O . ALA A 1 170 ? -0.758 2.194 6.455 1.00 91.94 170 ALA A O 1
ATOM 1364 N N . VAL A 1 171 ? -2.781 3.151 6.501 1.00 94.12 171 VAL A N 1
ATOM 1365 C CA . VAL A 1 171 ? -3.479 2.025 5.858 1.00 94.12 171 VAL A CA 1
ATOM 1366 C C . VAL A 1 171 ? -2.985 1.795 4.429 1.00 94.12 171 VAL A C 1
ATOM 1368 O O . VAL A 1 171 ? -2.719 0.659 4.049 1.00 94.12 171 VAL A O 1
ATOM 1371 N N . GLY A 1 172 ? -2.842 2.857 3.629 1.00 95.44 172 GLY A N 1
ATOM 1372 C CA . GLY A 1 172 ? -2.413 2.727 2.235 1.00 95.44 172 GLY A CA 1
ATOM 1373 C C . GLY A 1 172 ? -0.973 2.234 2.107 1.00 95.44 172 GLY A C 1
ATOM 1374 O O . GLY A 1 172 ? -0.696 1.319 1.333 1.00 95.44 172 GLY A O 1
ATOM 1375 N N . GLY A 1 173 ? -0.074 2.774 2.929 1.00 95.12 173 GLY A N 1
ATOM 1376 C CA . GLY A 1 173 ? 1.312 2.333 3.012 1.00 95.12 173 GLY A CA 1
ATOM 1377 C C . GLY A 1 173 ? 1.452 0.919 3.563 1.00 95.12 173 GLY A C 1
ATOM 1378 O O . GLY A 1 173 ? 2.349 0.202 3.136 1.00 95.12 173 GLY A O 1
ATOM 1379 N N . GLN A 1 174 ? 0.556 0.490 4.454 1.00 94.81 174 GLN A N 1
ATOM 1380 C CA . GLN A 1 174 ? 0.535 -0.873 4.979 1.00 94.81 174 GLN A CA 1
ATOM 1381 C C . GLN A 1 174 ? -0.005 -1.895 3.968 1.00 94.81 174 GLN A C 1
ATOM 1383 O O . GLN A 1 174 ? 0.400 -3.048 4.016 1.00 94.81 174 GLN A O 1
ATOM 1388 N N . LEU A 1 175 ? -0.907 -1.509 3.061 1.00 95.81 175 LEU A N 1
ATOM 1389 C CA . LEU A 1 175 ? -1.426 -2.397 2.010 1.00 95.81 175 LEU A CA 1
ATOM 1390 C C . LEU A 1 175 ? -0.435 -2.583 0.855 1.00 95.81 175 LEU A C 1
ATOM 1392 O O . LEU A 1 175 ? -0.390 -3.656 0.255 1.00 95.81 175 LEU A O 1
ATOM 1396 N N . LEU A 1 176 ? 0.352 -1.549 0.542 1.00 96.19 176 LEU A N 1
ATOM 1397 C CA . LEU A 1 176 ? 1.261 -1.559 -0.599 1.00 96.19 176 LEU A CA 1
ATOM 1398 C C . LEU A 1 176 ? 2.277 -2.709 -0.515 1.00 96.19 176 LEU A C 1
ATOM 1400 O O . LEU A 1 176 ? 2.914 -2.934 0.516 1.00 96.19 176 LEU A O 1
ATOM 1404 N N . GLY A 1 177 ? 2.457 -3.409 -1.628 1.00 95.38 177 GLY A N 1
ATOM 1405 C CA . GLY A 1 177 ? 3.433 -4.474 -1.811 1.00 95.38 177 GLY A CA 1
ATOM 1406 C C . GLY A 1 177 ? 3.079 -5.810 -1.167 1.00 95.38 177 GLY A C 1
ATOM 1407 O O . GLY A 1 177 ? 3.856 -6.757 -1.268 1.00 95.38 177 GLY A O 1
ATOM 1408 N N . HIS A 1 178 ? 1.912 -5.924 -0.530 1.00 96.38 178 HIS A N 1
ATOM 1409 C CA . HIS A 1 178 ? 1.395 -7.209 -0.071 1.00 96.38 178 HIS A CA 1
ATOM 1410 C C . HIS A 1 178 ? 0.625 -7.939 -1.170 1.00 96.38 178 HIS A C 1
ATOM 1412 O O . HIS A 1 178 ? 0.141 -7.336 -2.126 1.00 96.38 178 HIS A O 1
ATOM 1418 N N . ARG A 1 179 ? 0.500 -9.258 -1.008 1.00 95.88 179 ARG A N 1
ATOM 1419 C CA . ARG A 1 179 ? -0.231 -10.134 -1.927 1.00 95.88 179 ARG A CA 1
ATOM 1420 C C . ARG A 1 179 ? -1.676 -10.346 -1.499 1.00 95.88 179 ARG A C 1
ATOM 1422 O O . ARG A 1 179 ? -1.990 -10.289 -0.305 1.00 95.88 179 ARG A O 1
ATOM 1429 N N . VAL A 1 180 ? -2.531 -10.698 -2.455 1.00 96.56 180 VAL A N 1
ATOM 1430 C CA . VAL A 1 180 ? -3.869 -11.244 -2.179 1.00 96.56 180 VAL A CA 1
ATOM 1431 C C . VAL A 1 180 ? -3.775 -12.435 -1.215 1.00 96.56 180 VAL A C 1
ATOM 1433 O O . VAL A 1 180 ? -2.863 -13.254 -1.292 1.00 96.56 180 VAL A O 1
ATOM 1436 N N . GLY A 1 181 ? -4.708 -12.515 -0.268 1.00 96.00 181 GLY A N 1
ATOM 1437 C CA . GLY A 1 181 ? -4.721 -13.503 0.813 1.00 96.00 181 GLY A CA 1
ATOM 1438 C C . GLY A 1 181 ? -3.912 -13.095 2.048 1.00 96.00 181 GLY A C 1
ATOM 1439 O O . GLY A 1 181 ? -3.962 -13.786 3.066 1.00 96.00 181 GLY A O 1
ATOM 1440 N N . THR A 1 182 ? -3.195 -11.970 2.004 1.00 95.19 182 THR A N 1
ATOM 1441 C CA . THR A 1 182 ? -2.463 -11.453 3.165 1.00 95.19 182 THR A CA 1
ATOM 1442 C C . THR A 1 182 ? -3.392 -10.668 4.083 1.00 95.19 182 THR A C 1
ATOM 1444 O O . THR A 1 182 ? -4.185 -9.844 3.625 1.00 95.19 182 THR A O 1
ATOM 1447 N N . THR A 1 183 ? -3.252 -10.865 5.395 1.00 95.44 183 THR A N 1
ATOM 1448 C CA . THR A 1 183 ? -3.816 -9.950 6.393 1.00 95.44 183 THR A CA 1
ATOM 1449 C C . THR A 1 183 ? -2.742 -8.981 6.845 1.00 95.44 183 THR A C 1
ATOM 1451 O O . THR A 1 183 ? -1.726 -9.398 7.397 1.00 95.44 183 THR A O 1
ATOM 1454 N N . VAL A 1 184 ? -2.978 -7.694 6.629 1.00 93.94 184 VAL A N 1
ATOM 1455 C CA . VAL A 1 184 ? -2.088 -6.629 7.078 1.00 93.94 184 VAL A CA 1
ATOM 1456 C C . VAL A 1 184 ? -2.624 -6.019 8.365 1.00 93.94 184 VAL A C 1
ATOM 1458 O O . VAL A 1 184 ? -3.837 -5.894 8.534 1.00 93.94 184 VAL A O 1
ATOM 1461 N N . SER A 1 185 ? -1.737 -5.642 9.278 1.00 92.25 185 SER A N 1
ATOM 1462 C CA . SER A 1 185 ? -2.097 -5.055 10.570 1.00 92.25 185 SER A CA 1
ATOM 1463 C C . SER A 1 185 ? -1.311 -3.783 10.823 1.00 92.25 185 SER A C 1
ATOM 1465 O O . SER A 1 185 ? -0.140 -3.709 10.463 1.00 92.25 185 SER A O 1
ATOM 1467 N N . TRP A 1 186 ? -1.937 -2.813 11.475 1.00 89.94 186 TRP A N 1
ATOM 1468 C CA . TRP A 1 186 ? -1.308 -1.563 11.882 1.00 89.94 186 TRP A CA 1
ATOM 1469 C C . TRP A 1 186 ? -1.928 -1.067 13.190 1.00 89.94 186 TRP A C 1
ATOM 1471 O O . TRP A 1 186 ? -2.974 -1.551 13.627 1.00 89.94 186 TRP A O 1
ATOM 1481 N N . THR A 1 187 ? -1.293 -0.077 13.804 1.00 86.62 187 THR A N 1
ATOM 1482 C CA . THR A 1 187 ? -1.834 0.611 14.978 1.00 86.62 187 THR A CA 1
ATOM 1483 C C . THR A 1 187 ? -2.572 1.859 14.520 1.00 86.62 187 THR A C 1
ATOM 1485 O O . THR A 1 187 ? -2.014 2.683 13.795 1.00 86.62 187 THR A O 1
ATOM 1488 N N . ASP A 1 188 ? -3.838 1.994 14.897 1.00 83.12 188 ASP A N 1
ATOM 1489 C CA . ASP A 1 188 ? -4.619 3.182 14.575 1.00 83.12 188 ASP A CA 1
ATOM 1490 C C . ASP A 1 188 ? -4.181 4.401 15.422 1.00 83.12 188 ASP A C 1
ATOM 1492 O O . ASP A 1 188 ? -3.434 4.258 16.394 1.00 83.12 188 ASP A O 1
ATOM 1496 N N . PRO A 1 189 ? -4.649 5.622 15.103 1.00 77.50 189 PRO A N 1
ATOM 1497 C CA . PRO A 1 189 ? -4.331 6.806 15.905 1.00 77.50 189 PRO A CA 1
ATOM 1498 C C . PRO A 1 189 ? -4.825 6.749 17.362 1.00 77.50 189 PRO A C 1
ATOM 1500 O O . PRO A 1 189 ? -4.384 7.553 18.179 1.00 77.50 189 PRO A O 1
ATOM 1503 N N . SER A 1 190 ? -5.746 5.836 17.697 1.00 83.38 190 SER A N 1
ATOM 1504 C CA . SER A 1 190 ? -6.214 5.604 19.070 1.00 83.38 190 SER A CA 1
ATOM 1505 C C . SER A 1 190 ? -5.303 4.655 19.863 1.00 83.38 190 SER A C 1
ATOM 1507 O O . SER A 1 190 ? -5.450 4.534 21.079 1.00 83.38 190 SER A O 1
ATOM 1509 N N . GLY A 1 191 ? -4.336 4.016 19.194 1.00 84.19 191 GLY A N 1
ATOM 1510 C CA . GLY A 1 191 ? -3.444 3.009 19.761 1.00 84.19 191 GLY A CA 1
ATOM 1511 C C . GLY A 1 191 ? -3.976 1.577 19.659 1.00 84.19 191 GLY A C 1
ATOM 1512 O O . GLY A 1 191 ? -3.315 0.655 20.137 1.00 84.19 191 GLY A O 1
ATOM 1513 N N . ALA A 1 192 ? -5.145 1.361 19.054 1.00 87.44 192 ALA A N 1
ATOM 1514 C CA . ALA A 1 192 ? -5.727 0.038 18.884 1.00 87.44 192 ALA A CA 1
ATOM 1515 C C . ALA A 1 192 ? -5.156 -0.672 17.646 1.00 87.44 192 ALA A C 1
ATOM 1517 O O . ALA A 1 192 ? -4.898 -0.067 16.603 1.00 87.44 192 ALA A O 1
ATOM 1518 N N . ALA A 1 193 ? -4.970 -1.988 17.759 1.00 89.50 193 ALA A N 1
ATOM 1519 C CA . ALA A 1 193 ? -4.522 -2.816 16.649 1.00 89.50 193 ALA A CA 1
ATOM 1520 C C . ALA A 1 193 ? -5.669 -3.029 15.650 1.00 89.50 193 ALA A C 1
ATOM 1522 O O . ALA A 1 193 ? -6.669 -3.674 15.959 1.00 89.50 193 ALA A O 1
ATOM 1523 N N . SER A 1 194 ? -5.497 -2.517 14.438 1.00 91.94 194 SER A N 1
ATOM 1524 C CA . SER A 1 194 ? -6.414 -2.687 13.312 1.00 91.94 194 SER A CA 1
ATOM 1525 C C . SER A 1 194 ? -5.815 -3.629 12.270 1.00 91.94 194 SER A C 1
ATOM 1527 O O . SER A 1 194 ? -4.596 -3.764 12.162 1.00 91.94 194 SER A O 1
ATOM 1529 N N . SER A 1 195 ? -6.661 -4.299 11.487 1.00 94.62 195 SER A N 1
ATOM 1530 C CA . SER A 1 195 ? -6.207 -5.152 10.389 1.00 94.62 195 SER A CA 1
ATOM 1531 C C . SER A 1 195 ? -7.200 -5.216 9.235 1.00 94.62 195 SER A C 1
ATOM 1533 O O . SER A 1 195 ? -8.400 -4.993 9.400 1.00 94.62 195 SER A O 1
ATOM 1535 N N . LEU A 1 196 ? -6.671 -5.528 8.052 1.00 96.19 196 LEU A N 1
ATOM 1536 C CA . LEU A 1 196 ? -7.427 -5.789 6.831 1.00 96.19 196 LEU A CA 1
ATOM 1537 C C . LEU A 1 196 ? -6.905 -7.053 6.168 1.00 96.19 196 LEU A C 1
ATOM 1539 O O . LEU A 1 196 ? -5.700 -7.214 5.987 1.00 96.19 196 LEU A O 1
ATOM 1543 N N . HIS A 1 197 ? -7.819 -7.919 5.756 1.00 97.62 197 HIS A N 1
ATOM 1544 C CA . HIS A 1 197 ? -7.521 -9.051 4.897 1.00 97.62 197 HIS A CA 1
ATOM 1545 C C . HIS A 1 197 ? -7.730 -8.664 3.432 1.00 97.62 197 HIS A C 1
ATOM 1547 O O . HIS A 1 197 ? -8.804 -8.182 3.073 1.00 97.62 197 HIS A O 1
ATOM 1553 N N . ILE A 1 198 ? -6.718 -8.870 2.588 1.00 97.75 198 ILE A N 1
ATOM 1554 C CA . ILE A 1 198 ? -6.793 -8.611 1.147 1.00 97.75 198 ILE A CA 1
ATOM 1555 C C . ILE A 1 198 ? -7.485 -9.805 0.488 1.00 97.75 198 ILE A C 1
ATOM 1557 O O . ILE A 1 198 ? -6.873 -10.850 0.294 1.00 97.75 198 ILE A O 1
ATOM 1561 N N . GLU A 1 199 ? -8.761 -9.663 0.142 1.00 97.56 199 GLU A N 1
ATOM 1562 C CA . GLU A 1 199 ? -9.543 -10.757 -0.445 1.00 97.56 199 GLU A CA 1
ATOM 1563 C C . GLU A 1 199 ? -9.264 -10.946 -1.931 1.00 97.56 199 GLU A C 1
ATOM 1565 O O . GLU A 1 199 ? -9.215 -12.073 -2.418 1.00 97.56 199 GLU A O 1
ATOM 1570 N N . ALA A 1 200 ? -9.142 -9.840 -2.663 1.00 97.31 200 ALA A N 1
ATOM 1571 C CA . ALA A 1 200 ? -8.964 -9.867 -4.105 1.00 97.31 200 ALA A CA 1
ATOM 1572 C C . ALA A 1 200 ? -8.336 -8.573 -4.612 1.00 97.31 200 ALA A C 1
ATOM 1574 O O . ALA A 1 200 ? -8.564 -7.491 -4.065 1.00 97.31 200 ALA A O 1
ATOM 1575 N N . LEU A 1 201 ? -7.617 -8.688 -5.720 1.00 97.19 201 LEU A N 1
ATOM 1576 C CA . LEU A 1 201 ? -7.132 -7.561 -6.496 1.00 97.19 201 LEU A CA 1
ATOM 1577 C C . LEU A 1 201 ? -8.064 -7.393 -7.705 1.00 97.19 201 LEU A C 1
ATOM 1579 O O . LEU A 1 201 ? -8.241 -8.309 -8.501 1.00 97.19 201 LEU A O 1
ATOM 1583 N N . LEU A 1 202 ? -8.756 -6.255 -7.772 1.00 97.19 202 LEU A N 1
ATOM 1584 C CA . LEU A 1 202 ? -9.799 -5.967 -8.767 1.00 97.19 202 LEU A CA 1
ATOM 1585 C C . LEU A 1 202 ? -9.248 -5.259 -10.002 1.00 97.19 202 LEU A C 1
ATOM 1587 O O . LEU A 1 202 ? -9.877 -5.285 -11.058 1.00 97.19 202 LEU A O 1
ATOM 1591 N N . PHE A 1 203 ? -8.133 -4.554 -9.838 1.00 96.56 203 PHE A N 1
ATOM 1592 C CA . PHE A 1 203 ? -7.409 -3.883 -10.906 1.00 96.56 203 PHE A CA 1
ATOM 1593 C C . PHE A 1 203 ? -5.964 -3.654 -10.469 1.00 96.56 203 PHE A C 1
ATOM 1595 O O . PHE A 1 203 ? -5.748 -3.168 -9.357 1.00 96.56 203 PHE A O 1
ATOM 1602 N N . GLN A 1 204 ? -5.022 -3.964 -11.359 1.00 95.25 204 GLN A N 1
ATOM 1603 C CA . GLN A 1 204 ? -3.604 -3.635 -11.239 1.00 95.25 204 GLN A CA 1
ATOM 1604 C C . GLN A 1 204 ? -3.165 -2.931 -12.533 1.00 95.25 204 GLN A C 1
ATOM 1606 O O . GLN A 1 204 ? -3.440 -3.473 -13.615 1.00 95.25 204 GLN A O 1
ATOM 1611 N N . PRO A 1 205 ? -2.482 -1.776 -12.461 1.00 93.00 205 PRO A N 1
ATOM 1612 C CA . PRO A 1 205 ? -1.906 -1.133 -13.639 1.00 93.00 205 PRO A CA 1
ATOM 1613 C C . PRO A 1 205 ? -0.938 -2.057 -14.388 1.00 93.00 205 PRO A C 1
ATOM 1615 O O . PRO A 1 205 ? -1.049 -2.210 -15.603 1.00 93.00 205 PRO A O 1
ATOM 1618 N N . GLU A 1 206 ? -0.045 -2.741 -13.671 1.00 91.00 206 GLU A N 1
ATOM 1619 C CA . GLU A 1 206 ? 0.996 -3.585 -14.258 1.00 91.00 206 GLU A CA 1
ATOM 1620 C C . GLU A 1 206 ? 0.425 -4.780 -15.030 1.00 91.00 206 GLU A C 1
ATOM 1622 O O . GLU A 1 206 ? 0.753 -4.952 -16.207 1.00 91.00 206 GLU A O 1
ATOM 1627 N N . ALA A 1 207 ? -0.516 -5.530 -14.443 1.00 89.19 207 ALA A N 1
ATOM 1628 C CA . ALA A 1 207 ? -1.227 -6.604 -15.145 1.00 89.19 207 ALA A CA 1
ATOM 1629 C C . ALA A 1 207 ? -2.069 -6.108 -16.335 1.00 89.19 207 ALA A C 1
ATOM 1631 O O . ALA A 1 207 ? -2.325 -6.868 -17.270 1.00 89.19 207 ALA A O 1
ATOM 1632 N N . SER A 1 208 ? -2.491 -4.839 -16.327 1.00 87.88 208 SER A N 1
ATOM 1633 C CA . SER A 1 208 ? -3.250 -4.222 -17.426 1.00 87.88 208 SER A CA 1
ATOM 1634 C C . SER A 1 208 ? -2.351 -3.617 -18.517 1.00 87.88 208 SER A C 1
ATOM 1636 O O . SER A 1 208 ? -2.859 -3.134 -19.528 1.00 87.88 208 SER A O 1
ATOM 1638 N N . GLY A 1 209 ? -1.023 -3.653 -18.343 1.00 84.75 209 GLY A N 1
ATOM 1639 C CA . GLY A 1 209 ? -0.041 -3.084 -19.272 1.00 84.75 209 GLY A CA 1
ATOM 1640 C C . GLY A 1 209 ? 0.231 -1.585 -19.085 1.00 84.75 209 GLY A C 1
ATOM 1641 O O . GLY A 1 209 ? 0.961 -0.988 -19.879 1.00 84.75 209 GLY A O 1
ATOM 1642 N N . GLU A 1 210 ? -0.305 -0.963 -18.036 1.00 87.94 210 GLU A N 1
ATOM 1643 C CA . GLU A 1 210 ? -0.138 0.457 -17.707 1.00 87.94 210 GLU A CA 1
ATOM 1644 C C . GLU A 1 210 ? 1.116 0.691 -16.841 1.00 87.94 210 GLU A C 1
ATOM 1646 O O . GLU A 1 210 ? 1.054 1.191 -15.724 1.00 87.94 210 GLU A O 1
ATOM 1651 N N . LEU A 1 211 ? 2.293 0.348 -17.373 1.00 83.38 211 LEU A N 1
ATOM 1652 C CA . LEU A 1 211 ? 3.572 0.308 -16.634 1.00 83.38 211 LEU A CA 1
ATOM 1653 C C . LEU A 1 211 ? 4.158 1.677 -16.223 1.00 83.38 211 LEU A C 1
ATOM 1655 O O . LEU A 1 211 ? 5.234 1.732 -15.629 1.00 83.38 211 LEU A O 1
ATOM 1659 N N . ALA A 1 212 ? 3.522 2.781 -16.618 1.00 77.56 212 ALA A N 1
ATOM 1660 C CA . ALA A 1 212 ? 4.047 4.139 -16.442 1.00 77.56 212 ALA A CA 1
ATOM 1661 C C . ALA A 1 212 ? 3.266 4.987 -15.427 1.00 77.56 212 ALA A C 1
ATOM 1663 O O . ALA A 1 212 ? 3.699 6.111 -15.140 1.00 77.56 212 ALA A O 1
ATOM 1664 N N . LEU A 1 213 ? 2.131 4.490 -14.928 1.00 62.16 213 LEU A N 1
ATOM 1665 C CA . LEU A 1 213 ? 1.288 5.184 -13.948 1.00 62.16 213 LEU A CA 1
ATOM 1666 C C . LEU A 1 213 ? 1.896 5.186 -12.552 1.00 62.16 213 LEU A C 1
ATOM 1668 O O . LEU A 1 213 ? 2.806 4.369 -12.318 1.00 62.16 213 LEU A O 1
#

Radius of gyration: 23.08 Å; Cα contacts (8 Å, |Δi|>4): 264; chains: 1; bounding box: 56×59×59 Å

Nearest PDB structures (foldseek):
  3bmb-assembly2_B  TM=8.805E-01  e=8.295E-13  Escherichia coli
  2pn0-assembly1_D  TM=7.868E-01  e=1.361E-10  Nitrosomonas europaea
  2pn0-assembly2_C  TM=7.543E-01  e=1.361E-10  Nitrosomonas europaea
  6rin-assembly1_F  TM=5.614E-01  e=1.082E-05  Escherichia coli K-12
  1grj-assembly1_A  TM=5.281E-01  e=8.323E-05  Escherichia coli

Organism: NCBI:txid463044

Foldseek 3Di:
DDDDDDDDDDDPVCVPPVDDPPDDDDPVVVVVVVVVVVVVVVVPDDPDDDPVVVVVPDDVPCVVVVVVVVVVVVVVPPDPPPFAFEAEPLVVVVVVVLCVVDPDPVNDHQLLVVVVVRHYYDHLLPDDPQFDYAQWKFWKAWPVGDIDIAGEYDPVPADVVVRYHYCRDNVSSQRHRGGQQDKTWDQDPVRDIIIMHGHDTPDDCSVVVNRND

Secondary structure (DSSP, 8-state):
-----------HHHHHHT--------THHHHHHHHHHHHHHTTS--S---HHHHHHT--TTSHHHHHHHHHHHHTTSS-------EEEHHHHHHHHHHHHHS--TT-PPPHHHHHHHHSEEE-GGGS-TTB--TT-EEEEEETT--EEEEEEE-TTT-BGGGTEEETTSHHHHHHTTPBTTPEEEEE-TTS-EEEEEEEEEEE-TTTTT-TT-